Protein AF-A0AAD4WJU4-F1 (afdb_monomer_lite)

InterPro domains:
  IPR001128 Cytochrome P450 [PF00067] (102-165)
  IPR036396 Cytochrome P450 superfamily [G3DSA:1.10.630.10] (104-167)
  IPR036396 Cytochrome P450 superfamily [SSF48264] (1-166)
  IPR050665 Plant Cytochrome P450 Monooxygenases [PTHR24282] (1-167)

Structure (mmCIF, N/CA/C/O backbone):
data_AF-A0AAD4WJU4-F1
#
_entry.id   AF-A0AAD4WJU4-F1
#
loop_
_atom_site.group_PDB
_atom_site.id
_atom_site.type_symbol
_atom_site.label_atom_id
_atom_site.label_alt_id
_atom_site.label_comp_id
_atom_site.label_asym_id
_atom_site.label_entity_id
_atom_site.label_seq_id
_atom_site.pdbx_PDB_ins_code
_atom_site.Cartn_x
_atom_site.Cartn_y
_atom_site.Cartn_z
_atom_site.occupancy
_atom_site.B_iso_or_equiv
_atom_site.auth_seq_id
_atom_site.auth_comp_id
_atom_site.auth_asym_id
_atom_site.auth_atom_id
_atom_site.pdbx_PDB_model_num
ATOM 1 N N . MET A 1 1 ? 16.488 1.858 8.655 1.00 76.38 1 MET A N 1
ATOM 2 C CA . MET A 1 1 ? 15.374 1.485 7.750 1.00 76.38 1 MET A CA 1
ATOM 3 C C . MET A 1 1 ? 14.034 1.518 8.467 1.00 76.38 1 MET A C 1
ATOM 5 O O . MET A 1 1 ? 13.118 2.107 7.918 1.00 76.38 1 MET A O 1
ATOM 9 N N . MET A 1 2 ? 13.912 0.959 9.676 1.00 81.44 2 MET A N 1
ATOM 10 C CA . MET A 1 2 ? 12.638 0.993 10.408 1.00 81.44 2 MET A CA 1
ATOM 11 C C . MET A 1 2 ? 12.166 2.413 10.739 1.00 81.44 2 MET A C 1
ATOM 13 O O . MET A 1 2 ? 11.025 2.727 10.429 1.00 81.44 2 MET A O 1
ATOM 17 N N . ASP A 1 3 ? 13.045 3.293 11.229 1.00 84.00 3 ASP A N 1
ATOM 18 C CA . ASP A 1 3 ? 12.685 4.695 11.520 1.00 84.00 3 ASP A CA 1
ATOM 19 C C . ASP A 1 3 ? 12.131 5.415 10.284 1.00 84.00 3 ASP A C 1
ATOM 21 O O . ASP A 1 3 ? 11.092 6.057 10.337 1.00 84.00 3 ASP A O 1
ATOM 25 N N . LEU A 1 4 ? 12.753 5.194 9.123 1.00 87.56 4 LEU A N 1
ATOM 26 C CA . LEU A 1 4 ? 12.281 5.719 7.841 1.00 87.56 4 LEU A CA 1
ATOM 27 C C . LEU A 1 4 ? 10.880 5.204 7.489 1.00 87.56 4 LEU A C 1
ATOM 29 O O . LEU A 1 4 ? 10.042 5.980 7.039 1.00 87.56 4 LEU A O 1
ATOM 33 N N . MET A 1 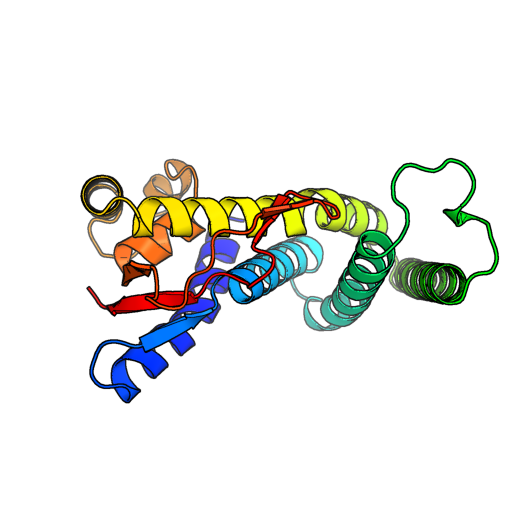5 ? 10.604 3.913 7.700 1.00 88.94 5 MET A N 1
ATOM 34 C CA . MET A 1 5 ? 9.268 3.353 7.471 1.00 88.94 5 MET A CA 1
ATOM 35 C C . MET A 1 5 ? 8.237 3.955 8.427 1.00 88.94 5 MET A C 1
ATOM 37 O O . MET A 1 5 ? 7.123 4.257 7.998 1.00 88.94 5 MET A O 1
ATOM 41 N N . VAL A 1 6 ? 8.604 4.150 9.697 1.00 88.69 6 VAL A N 1
ATOM 42 C CA . VAL A 1 6 ? 7.751 4.801 10.699 1.00 88.69 6 VAL A CA 1
ATOM 43 C C . VAL A 1 6 ? 7.450 6.238 10.282 1.00 88.69 6 VAL A C 1
ATOM 45 O O . VAL A 1 6 ? 6.282 6.612 10.229 1.00 88.69 6 VAL A O 1
ATOM 48 N N . ASP A 1 7 ? 8.462 7.010 9.891 1.00 89.81 7 ASP A N 1
ATOM 49 C CA . ASP A 1 7 ? 8.320 8.408 9.477 1.00 89.81 7 ASP A CA 1
ATOM 50 C C . ASP A 1 7 ? 7.477 8.565 8.204 1.00 89.81 7 ASP A C 1
ATOM 52 O O . ASP A 1 7 ? 6.578 9.415 8.138 1.00 89.81 7 ASP A O 1
ATOM 56 N N . SER A 1 8 ? 7.732 7.737 7.185 1.00 91.56 8 SER A N 1
ATOM 57 C CA . SER A 1 8 ? 6.942 7.719 5.948 1.00 91.56 8 SER A CA 1
ATOM 58 C C . SER A 1 8 ? 5.489 7.334 6.227 1.00 91.56 8 SER A C 1
ATOM 60 O O . SER A 1 8 ? 4.572 7.998 5.740 1.00 91.56 8 SER A O 1
ATOM 62 N N . THR A 1 9 ? 5.260 6.326 7.074 1.00 92.19 9 THR A N 1
ATOM 63 C CA . THR A 1 9 ? 3.902 5.901 7.444 1.00 92.19 9 THR A CA 1
ATOM 64 C C . THR A 1 9 ? 3.199 6.980 8.263 1.00 92.19 9 THR A C 1
ATOM 66 O O . THR A 1 9 ? 2.067 7.336 7.961 1.00 92.19 9 THR A O 1
ATOM 69 N N . ALA A 1 10 ? 3.865 7.588 9.245 1.00 91.50 10 ALA A N 1
ATOM 70 C CA . ALA A 1 10 ? 3.300 8.684 10.027 1.00 91.50 10 ALA A CA 1
ATOM 71 C C . ALA A 1 10 ? 2.909 9.878 9.141 1.00 91.50 10 ALA A C 1
ATOM 73 O O . ALA A 1 10 ? 1.873 10.500 9.366 1.00 91.50 10 ALA A O 1
ATOM 74 N N . THR A 1 11 ? 3.703 10.173 8.107 1.00 92.50 11 THR A N 1
ATOM 75 C CA . THR A 1 11 ? 3.384 11.219 7.124 1.00 92.50 11 THR A CA 1
ATOM 76 C C . THR A 1 11 ? 2.113 10.889 6.333 1.00 92.50 11 THR A C 1
ATOM 78 O O . THR A 1 11 ? 1.307 11.789 6.107 1.00 92.50 11 THR A O 1
ATOM 81 N N . LEU A 1 12 ? 1.905 9.618 5.966 1.00 93.88 12 LEU A N 1
ATOM 82 C CA . LEU A 1 12 ? 0.696 9.141 5.280 1.00 93.88 12 LEU A CA 1
ATOM 83 C C . LEU A 1 12 ? -0.552 9.185 6.178 1.00 93.88 12 LEU A C 1
ATOM 85 O O . LEU A 1 12 ? -1.628 9.570 5.731 1.00 93.88 12 LEU A O 1
ATOM 89 N N . LEU A 1 13 ? -0.417 8.801 7.451 1.00 94.31 13 LEU A N 1
ATOM 90 C CA . LEU A 1 13 ? -1.562 8.656 8.357 1.00 94.31 13 LEU A CA 1
ATOM 91 C C . LEU A 1 13 ? -2.087 9.997 8.894 1.00 94.31 13 LEU A C 1
ATOM 93 O O . LEU A 1 13 ? -3.271 10.097 9.202 1.00 94.31 13 LEU A O 1
ATOM 97 N N . ARG A 1 14 ? -1.260 11.051 8.964 1.00 93.94 14 ARG A N 1
ATOM 98 C CA . ARG A 1 14 ? -1.691 12.391 9.421 1.00 93.94 14 ARG A CA 1
ATOM 99 C C . ARG A 1 14 ? -2.873 12.961 8.609 1.00 93.94 14 ARG A C 1
ATOM 101 O O . ARG A 1 14 ? -3.853 13.384 9.222 1.00 93.94 14 ARG A O 1
ATOM 108 N N . PRO A 1 15 ? -2.846 12.965 7.258 1.00 94.94 15 PRO A N 1
ATOM 109 C CA . PRO A 1 15 ? -4.013 13.332 6.454 1.00 94.94 15 PRO A CA 1
ATOM 110 C C . PRO A 1 15 ? -5.261 12.493 6.742 1.00 94.94 15 PRO A C 1
ATOM 112 O O . PRO A 1 15 ? -6.369 13.024 6.709 1.00 94.94 15 PRO A O 1
ATOM 115 N N . TRP A 1 16 ? -5.103 11.198 7.036 1.00 95.38 16 TRP A N 1
ATOM 116 C CA . TRP A 1 16 ? -6.231 10.321 7.349 1.00 95.38 16 TRP A CA 1
ATOM 117 C C . TRP A 1 16 ? -6.878 10.706 8.683 1.00 95.38 16 TRP A C 1
ATOM 119 O O . TRP A 1 16 ? -8.100 10.813 8.748 1.00 95.38 16 TRP A O 1
ATOM 129 N N . GLU A 1 17 ? -6.070 10.977 9.716 1.00 94.81 17 GLU A N 1
ATOM 130 C CA . GLU A 1 17 ? -6.541 11.477 11.018 1.00 94.81 17 GLU A CA 1
ATOM 131 C C . GLU A 1 17 ? -7.335 12.778 10.843 1.00 94.81 17 GLU A C 1
ATOM 133 O O . GLU A 1 17 ? -8.486 12.863 11.269 1.00 94.81 17 GLU A O 1
ATOM 138 N N . SER A 1 18 ? -6.762 13.749 10.124 1.00 95.06 18 SER A N 1
ATOM 139 C CA . SER A 1 18 ? -7.416 15.034 9.861 1.00 95.06 18 SER A CA 1
ATOM 140 C C . SER A 1 18 ? -8.728 14.879 9.085 1.00 95.06 18 SER A C 1
ATOM 142 O O . SER A 1 18 ? -9.714 15.542 9.411 1.00 95.06 18 SER A O 1
ATOM 144 N N . LYS A 1 19 ? -8.774 13.984 8.090 1.00 94.88 19 LYS A N 1
ATOM 145 C CA . LYS A 1 19 ? -9.990 13.723 7.312 1.00 94.88 19 LYS A CA 1
ATOM 146 C C . LYS A 1 19 ? -11.089 13.098 8.175 1.00 94.88 19 LYS A C 1
ATOM 148 O O . LYS A 1 19 ? -12.222 13.570 8.137 1.00 94.88 19 LYS A O 1
ATOM 153 N N . ILE A 1 20 ? -10.749 12.104 8.995 1.00 95.50 20 ILE A N 1
ATOM 154 C CA . ILE A 1 20 ? -11.684 11.459 9.932 1.00 95.50 20 ILE A CA 1
ATOM 155 C C . ILE A 1 20 ? -12.264 12.479 10.917 1.00 95.50 20 ILE A C 1
ATOM 157 O O . ILE A 1 20 ? -13.469 12.478 11.161 1.00 95.50 20 ILE A O 1
ATOM 161 N N . GLU A 1 21 ? -11.431 13.369 11.457 1.00 93.94 21 GLU A N 1
ATOM 162 C CA . GLU A 1 21 ? -11.877 14.428 12.369 1.00 93.94 21 GLU A CA 1
ATOM 163 C C . GLU A 1 21 ? -12.822 15.415 11.670 1.00 93.94 21 GLU A C 1
ATOM 165 O O . GLU A 1 21 ? -13.856 15.782 12.230 1.00 93.94 21 GLU A O 1
ATOM 170 N N . SER A 1 22 ? -12.525 15.785 10.421 1.00 94.12 22 SER A N 1
ATOM 171 C CA . SER A 1 22 ? -13.365 16.700 9.638 1.00 94.12 22 SER A CA 1
ATOM 172 C C . SER A 1 22 ? -14.723 16.110 9.226 1.00 94.12 22 SER A C 1
ATOM 174 O O . SER A 1 22 ? -15.688 16.856 9.080 1.00 94.12 22 SER A O 1
ATOM 176 N N . GLU A 1 23 ? -14.819 14.783 9.081 1.00 93.00 23 GLU A N 1
ATOM 177 C CA . GLU A 1 23 ? -16.043 14.063 8.684 1.00 93.00 23 GLU A CA 1
ATOM 178 C C . GLU A 1 23 ? -16.873 13.568 9.889 1.00 93.00 23 GLU A C 1
ATOM 180 O O . GLU A 1 23 ? -17.822 12.803 9.731 1.00 93.00 23 GLU A O 1
ATOM 185 N N . GLY A 1 24 ? -16.559 14.020 11.109 1.00 89.69 24 GLY A N 1
ATOM 186 C CA . GLY A 1 24 ? -17.347 13.691 12.303 1.00 89.69 24 GLY A CA 1
ATOM 187 C C . GLY A 1 24 ? -17.017 12.332 12.930 1.00 89.69 24 GLY A C 1
ATOM 188 O O . GLY A 1 24 ? -17.849 11.758 13.630 1.00 89.69 24 GLY A O 1
ATOM 189 N N . GLY A 1 25 ? -15.803 11.820 12.704 1.00 90.25 25 GLY A N 1
ATOM 190 C CA . GLY A 1 25 ? -15.248 10.651 13.395 1.00 90.25 25 GLY A CA 1
ATOM 191 C C . GLY A 1 25 ? -15.225 9.355 12.581 1.00 90.25 25 GLY A C 1
ATOM 192 O O . GLY A 1 25 ? -14.600 8.385 13.018 1.00 90.25 25 GLY A O 1
ATOM 193 N N . ILE A 1 26 ? -15.845 9.328 11.398 1.00 93.25 26 ILE A N 1
ATOM 194 C CA . ILE A 1 26 ? -15.764 8.213 10.446 1.00 93.25 26 ILE A CA 1
ATOM 195 C C . ILE A 1 26 ? -15.562 8.788 9.046 1.00 93.25 26 ILE A C 1
ATOM 197 O O . ILE A 1 26 ? -16.332 9.647 8.634 1.00 93.25 26 ILE A O 1
ATOM 201 N N . ALA A 1 27 ? -14.572 8.279 8.310 1.00 95.00 27 ALA A N 1
ATOM 202 C CA . ALA A 1 27 ? -14.339 8.658 6.918 1.00 95.00 27 ALA A CA 1
ATOM 203 C C . ALA A 1 27 ? -14.155 7.437 6.012 1.00 95.00 27 ALA A C 1
ATOM 205 O O . ALA A 1 27 ? -13.671 6.387 6.444 1.00 95.00 27 ALA A O 1
ATOM 206 N N . VAL A 1 28 ? -14.504 7.591 4.732 1.00 94.25 28 VAL A N 1
ATOM 207 C CA . VAL A 1 28 ? -14.213 6.588 3.696 1.00 94.25 28 VAL A CA 1
ATOM 208 C C . VAL A 1 28 ? -12.862 6.896 3.053 1.00 94.25 28 VAL A C 1
ATOM 210 O O . VAL A 1 28 ? -12.650 7.980 2.495 1.00 94.25 28 VAL A O 1
ATOM 213 N N . LEU A 1 29 ? -11.938 5.937 3.131 1.00 93.19 29 LEU A N 1
ATOM 214 C CA . LEU A 1 29 ? -10.569 6.067 2.633 1.00 93.19 29 LEU A CA 1
ATOM 215 C C . LEU A 1 29 ? -10.246 4.955 1.633 1.00 93.19 29 LEU A C 1
ATOM 217 O O . LEU A 1 29 ? -10.413 3.775 1.942 1.00 93.19 29 LEU A O 1
ATOM 221 N N . GLY A 1 30 ? -9.769 5.343 0.448 1.00 93.12 30 GLY A N 1
ATOM 222 C CA . GLY A 1 30 ? -9.198 4.426 -0.536 1.00 93.12 30 GLY A CA 1
ATOM 223 C C . GLY A 1 30 ? -7.760 4.105 -0.152 1.00 93.12 30 GLY A C 1
ATOM 224 O O . GLY A 1 30 ? -6.911 4.991 -0.181 1.00 93.12 30 GLY A O 1
ATOM 225 N N . VAL A 1 31 ? -7.485 2.869 0.258 1.00 93.75 31 VAL A N 1
ATOM 226 C CA . VAL A 1 31 ? -6.192 2.523 0.870 1.00 93.75 31 VAL A CA 1
ATOM 227 C C . VAL A 1 31 ? -5.186 1.927 -0.103 1.00 93.75 31 VAL A C 1
ATOM 229 O O . VAL A 1 31 ? -3.996 1.938 0.187 1.00 93.75 31 VAL A O 1
ATOM 232 N N . ASP A 1 32 ? -5.611 1.379 -1.238 1.00 91.94 32 ASP A N 1
ATOM 233 C CA . ASP A 1 32 ? -4.705 0.667 -2.140 1.00 91.94 32 ASP A CA 1
ATOM 234 C C . ASP A 1 32 ? -3.736 1.607 -2.872 1.00 91.94 32 ASP A C 1
ATOM 236 O O . ASP A 1 32 ? -2.534 1.341 -2.901 1.00 91.94 32 ASP A O 1
ATOM 240 N N . GLU A 1 33 ? -4.209 2.751 -3.375 1.00 90.25 33 GLU A N 1
ATOM 241 C CA . GLU A 1 33 ? -3.324 3.773 -3.955 1.00 90.25 33 GLU A CA 1
ATOM 242 C C . GLU A 1 33 ? -2.401 4.389 -2.894 1.00 90.25 33 GLU A C 1
ATOM 244 O O . GLU A 1 33 ? -1.219 4.620 -3.148 1.00 90.25 33 GLU A O 1
ATOM 249 N N . GLU A 1 34 ? -2.897 4.577 -1.672 1.00 93.25 34 GLU A N 1
ATOM 250 C CA . GLU A 1 34 ? -2.104 5.093 -0.556 1.00 93.25 34 GLU A CA 1
ATOM 251 C C . GLU A 1 34 ? -0.981 4.119 -0.163 1.00 93.25 34 GLU A C 1
ATOM 253 O O . GLU A 1 34 ? 0.154 4.546 0.046 1.00 93.25 34 GLU A O 1
ATOM 258 N N . MET A 1 35 ? -1.244 2.803 -0.140 1.00 94.56 35 MET A N 1
ATOM 259 C CA . MET A 1 35 ? -0.205 1.792 0.102 1.00 94.56 35 MET A CA 1
ATOM 260 C C . MET A 1 35 ? 0.842 1.772 -1.020 1.00 94.56 35 MET A C 1
ATOM 262 O O . MET A 1 35 ? 2.037 1.641 -0.741 1.00 94.56 35 MET A O 1
ATOM 266 N N . ARG A 1 36 ? 0.430 1.949 -2.286 1.00 91.44 36 ARG A N 1
ATOM 267 C CA . ARG A 1 36 ? 1.369 2.094 -3.414 1.00 91.44 36 ARG A CA 1
ATOM 268 C C . ARG A 1 36 ? 2.195 3.367 -3.279 1.00 91.44 36 ARG A C 1
ATOM 270 O O . ARG A 1 36 ? 3.407 3.334 -3.497 1.00 91.44 36 ARG A O 1
ATOM 277 N N . SER A 1 37 ? 1.579 4.479 -2.896 1.00 90.31 37 SER A N 1
ATOM 278 C CA . SER A 1 37 ? 2.278 5.741 -2.657 1.00 90.31 37 SER A CA 1
ATOM 279 C C . SER A 1 37 ? 3.301 5.609 -1.524 1.00 90.31 37 SER A C 1
ATOM 281 O O . SER A 1 37 ? 4.461 5.978 -1.707 1.00 90.31 37 SER A O 1
ATOM 283 N N . LEU A 1 38 ? 2.915 4.983 -0.407 1.00 92.25 38 LEU A N 1
ATOM 284 C CA . LEU A 1 38 ? 3.784 4.735 0.743 1.00 92.25 38 LEU A CA 1
ATOM 285 C C . LEU A 1 38 ? 4.965 3.822 0.397 1.00 92.25 38 LEU A C 1
ATOM 287 O O . LEU A 1 38 ? 6.101 4.142 0.733 1.00 92.25 38 LEU A O 1
ATOM 291 N N . SER A 1 39 ? 4.718 2.711 -0.299 1.00 91.69 39 SER A N 1
ATOM 292 C CA . SER A 1 39 ? 5.779 1.797 -0.736 1.00 91.69 39 SER A CA 1
ATOM 293 C C . SER A 1 39 ? 6.772 2.509 -1.662 1.00 91.69 39 SER A C 1
ATOM 295 O O . SER A 1 39 ? 7.985 2.389 -1.491 1.00 91.69 39 SER A O 1
ATOM 297 N N . ALA A 1 40 ? 6.270 3.335 -2.590 1.00 87.75 40 ALA A N 1
ATOM 298 C CA . ALA A 1 40 ? 7.126 4.141 -3.454 1.00 87.75 40 ALA A CA 1
ATOM 299 C C . ALA A 1 40 ? 7.948 5.150 -2.643 1.00 87.75 40 ALA A C 1
ATOM 301 O O . ALA A 1 40 ? 9.144 5.269 -2.887 1.00 87.75 40 ALA A O 1
ATOM 302 N N . ASP A 1 41 ? 7.346 5.847 -1.675 1.00 88.12 41 ASP A N 1
ATOM 303 C CA . ASP A 1 41 ? 8.048 6.809 -0.818 1.00 88.12 41 ASP A CA 1
ATOM 304 C C . ASP A 1 41 ? 9.137 6.137 0.033 1.00 88.12 41 ASP A C 1
ATOM 306 O O . ASP A 1 41 ? 10.267 6.623 0.059 1.00 88.12 41 ASP A O 1
ATOM 310 N N . ILE A 1 42 ? 8.845 4.984 0.646 1.00 89.50 42 ILE A N 1
ATOM 311 C CA . ILE A 1 42 ? 9.809 4.216 1.449 1.00 89.50 42 ILE A CA 1
ATOM 312 C C . ILE A 1 42 ? 10.996 3.774 0.592 1.00 89.50 42 ILE A C 1
ATOM 314 O O . ILE A 1 42 ? 12.141 4.029 0.966 1.00 89.50 42 ILE A O 1
ATOM 318 N N . ILE A 1 43 ? 10.738 3.149 -0.564 1.00 87.06 43 ILE A N 1
ATOM 319 C CA . ILE A 1 43 ? 11.804 2.721 -1.480 1.00 87.06 43 ILE A CA 1
ATOM 320 C C . ILE A 1 43 ? 12.590 3.945 -1.954 1.00 87.06 43 ILE A C 1
ATOM 322 O O . ILE A 1 43 ? 13.816 3.917 -1.962 1.00 87.06 43 ILE A O 1
ATOM 326 N N . SER A 1 44 ? 11.913 5.056 -2.253 1.00 84.81 44 SER A N 1
ATOM 327 C CA . SER A 1 44 ? 12.579 6.284 -2.688 1.00 84.81 44 SER A CA 1
ATOM 328 C C . SER A 1 44 ? 13.525 6.843 -1.642 1.00 84.81 44 SER A C 1
ATOM 330 O O . SER A 1 44 ? 14.684 7.117 -1.943 1.00 84.81 44 SER A O 1
ATOM 332 N N . ARG A 1 45 ? 13.069 6.990 -0.400 1.00 86.19 45 ARG A N 1
ATOM 333 C CA . ARG A 1 45 ? 13.912 7.501 0.683 1.00 86.19 45 ARG A CA 1
ATOM 334 C C . ARG A 1 45 ? 15.033 6.526 1.031 1.00 86.19 45 ARG A C 1
ATOM 336 O O . ARG A 1 45 ? 16.134 6.970 1.335 1.00 86.19 45 ARG A O 1
ATOM 343 N N . ALA A 1 46 ? 14.778 5.220 0.959 1.00 86.19 46 ALA A N 1
ATOM 344 C CA . ALA A 1 46 ? 15.786 4.197 1.222 1.00 86.19 46 ALA A CA 1
ATOM 345 C C . ALA A 1 46 ? 16.902 4.201 0.168 1.00 86.19 46 ALA A C 1
ATOM 347 O O . ALA A 1 46 ? 18.073 4.077 0.512 1.00 86.19 46 ALA A O 1
ATOM 348 N N . CYS A 1 47 ? 16.529 4.363 -1.100 1.00 80.00 47 CYS A N 1
ATOM 349 C CA . CYS A 1 47 ? 17.447 4.376 -2.228 1.00 80.00 47 CYS A CA 1
ATOM 350 C C . CYS A 1 47 ? 18.197 5.709 -2.372 1.00 80.00 47 CYS A C 1
ATOM 352 O O . CYS A 1 47 ? 19.373 5.699 -2.717 1.00 80.00 47 CYS A O 1
ATOM 354 N N . PHE A 1 48 ? 17.536 6.843 -2.109 1.00 78.06 48 PHE A N 1
ATOM 355 C CA . PHE A 1 48 ? 18.053 8.179 -2.439 1.00 78.06 48 PHE A CA 1
ATOM 356 C C . PHE A 1 48 ? 18.428 9.048 -1.245 1.00 78.06 48 PHE A C 1
ATOM 358 O O . PHE A 1 48 ? 19.136 10.032 -1.439 1.00 78.06 48 PHE A O 1
ATOM 365 N N . GLY A 1 49 ? 18.025 8.699 -0.020 1.00 80.50 49 GLY A N 1
ATOM 366 C CA . GLY A 1 49 ? 18.416 9.428 1.188 1.00 80.50 49 GLY A CA 1
ATOM 367 C C . GLY A 1 49 ? 18.234 10.944 1.046 1.00 80.50 49 GLY A C 1
ATOM 368 O O . GLY A 1 49 ? 17.129 11.428 0.799 1.00 80.50 49 GLY A O 1
ATOM 369 N N . SER A 1 50 ? 19.334 11.694 1.161 1.00 71.69 50 SER A N 1
ATOM 370 C CA . SER A 1 50 ? 19.367 13.158 1.024 1.00 71.69 50 SER A CA 1
ATOM 371 C C . SER A 1 50 ? 18.999 13.682 -0.371 1.00 71.69 50 SER A C 1
ATOM 373 O O . SER A 1 50 ? 18.541 14.813 -0.479 1.00 71.69 50 SER A O 1
ATOM 375 N N . SER A 1 51 ? 19.143 12.865 -1.416 1.00 71.69 51 SER A N 1
ATOM 376 C CA . SER A 1 51 ? 18.779 13.176 -2.809 1.00 71.69 51 SER A CA 1
ATOM 377 C C . SER A 1 51 ? 17.350 12.740 -3.165 1.00 71.69 51 SER A C 1
ATOM 379 O O . SER A 1 51 ? 17.003 12.585 -4.335 1.00 71.69 51 SER A O 1
ATOM 381 N N . TYR A 1 52 ? 16.480 12.529 -2.170 1.00 73.00 52 TYR A N 1
ATOM 382 C CA . TYR A 1 52 ? 15.089 12.099 -2.372 1.00 73.00 52 TYR A CA 1
ATOM 383 C C . TYR A 1 52 ? 14.326 12.934 -3.415 1.00 73.00 52 TYR A C 1
ATOM 385 O O . TYR A 1 52 ? 13.589 12.378 -4.231 1.00 73.00 52 TYR A O 1
ATOM 393 N N . SER A 1 53 ? 14.505 14.260 -3.413 1.00 71.75 53 SER A N 1
ATOM 394 C CA . SER A 1 53 ? 13.837 15.159 -4.363 1.00 71.75 53 SER A CA 1
ATOM 395 C C . SER A 1 53 ? 14.208 14.869 -5.817 1.00 71.75 53 SER A C 1
ATOM 397 O O . SER A 1 53 ? 13.348 14.970 -6.688 1.00 71.75 53 SER A O 1
ATOM 399 N N . GLU 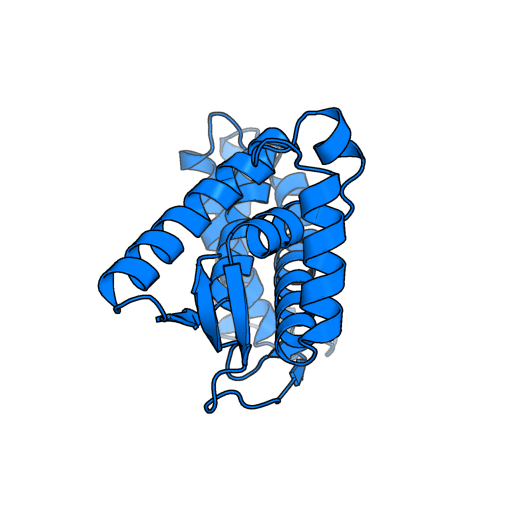A 1 54 ? 15.455 14.469 -6.064 1.00 69.44 54 GLU A N 1
ATOM 400 C CA . GLU A 1 54 ? 15.986 14.118 -7.387 1.00 69.44 54 GLU A CA 1
ATOM 401 C C . GLU A 1 54 ? 15.515 12.709 -7.792 1.00 69.44 54 GLU A C 1
ATOM 403 O O . GLU A 1 54 ? 15.026 12.496 -8.902 1.00 69.44 54 GLU A O 1
ATOM 408 N N . GLY A 1 55 ? 15.525 11.761 -6.846 1.00 73.44 55 GLY A N 1
ATOM 409 C CA . GLY A 1 55 ? 15.018 10.400 -7.056 1.00 73.44 55 GLY A CA 1
ATOM 410 C C . GLY A 1 55 ? 13.524 10.326 -7.372 1.00 73.44 55 GLY A C 1
ATOM 411 O O . GLY A 1 55 ? 13.085 9.435 -8.103 1.00 73.44 55 GLY A O 1
ATOM 412 N N . LYS A 1 56 ? 12.725 11.282 -6.882 1.00 77.69 56 LYS A N 1
ATOM 413 C CA . LYS A 1 56 ? 11.268 11.312 -7.080 1.00 77.69 56 LYS A CA 1
ATOM 414 C C . LYS A 1 56 ? 10.867 11.332 -8.558 1.00 77.69 56 LYS A C 1
ATOM 416 O O . LYS A 1 56 ? 9.872 10.703 -8.923 1.00 77.69 56 LYS A O 1
ATOM 421 N N . GLU A 1 57 ? 11.636 12.009 -9.413 1.00 83.44 57 GLU A N 1
ATOM 422 C CA . GLU A 1 57 ? 11.374 12.019 -10.856 1.00 83.44 57 GLU A CA 1
ATOM 423 C C . GLU A 1 57 ? 11.613 10.633 -11.479 1.00 83.44 57 GLU A C 1
ATOM 425 O O . GLU A 1 57 ? 10.781 10.148 -12.253 1.00 83.44 57 GLU A O 1
ATOM 430 N N . ILE A 1 58 ? 12.695 9.954 -11.085 1.00 83.50 58 ILE A N 1
ATOM 431 C CA . ILE A 1 58 ? 13.006 8.590 -11.535 1.00 83.50 58 ILE A CA 1
ATOM 432 C C . ILE A 1 58 ? 11.876 7.634 -11.138 1.00 83.50 58 ILE A C 1
ATOM 434 O O . ILE A 1 58 ? 11.398 6.870 -11.978 1.00 83.50 58 ILE A O 1
ATOM 438 N N . PHE A 1 59 ? 11.375 7.710 -9.902 1.00 82.25 59 PHE A N 1
ATOM 439 C CA . PHE A 1 59 ? 10.259 6.865 -9.464 1.00 82.25 59 PHE A CA 1
ATOM 440 C C . PHE A 1 59 ? 8.950 7.154 -10.184 1.00 82.25 59 PHE A C 1
ATOM 442 O O . PHE A 1 59 ? 8.205 6.219 -10.479 1.00 82.25 59 PHE A O 1
ATOM 449 N N . LEU A 1 60 ? 8.667 8.415 -10.519 1.00 85.62 60 LEU A N 1
ATOM 450 C CA . LEU A 1 60 ? 7.495 8.753 -11.324 1.00 85.62 60 LEU A CA 1
ATOM 451 C C . LEU A 1 60 ? 7.563 8.071 -12.703 1.00 85.62 60 LEU A C 1
ATOM 453 O O . LEU A 1 60 ? 6.572 7.501 -13.178 1.00 85.62 60 LEU A O 1
ATOM 457 N N . LYS A 1 61 ? 8.748 8.073 -13.326 1.00 89.00 61 LYS A N 1
ATOM 458 C CA . LYS A 1 61 ? 8.991 7.383 -14.601 1.00 89.00 61 LYS A CA 1
ATOM 459 C C . LYS A 1 61 ? 8.921 5.860 -14.446 1.00 89.00 61 LYS A C 1
ATOM 461 O O . LYS A 1 61 ? 8.276 5.218 -15.273 1.00 89.00 61 LYS A O 1
ATOM 466 N N . LEU A 1 62 ? 9.493 5.286 -13.382 1.00 88.19 62 LEU A N 1
ATOM 467 C CA . LEU A 1 62 ? 9.411 3.849 -13.077 1.00 88.19 62 LEU A CA 1
ATOM 468 C C . LEU A 1 62 ? 7.963 3.386 -12.864 1.00 88.19 62 LEU A C 1
ATOM 470 O O . LEU A 1 62 ? 7.556 2.384 -13.447 1.00 88.19 62 LEU A O 1
ATOM 474 N N . ARG A 1 63 ? 7.155 4.148 -12.115 1.00 86.56 63 ARG A N 1
ATOM 475 C CA . ARG A 1 63 ? 5.719 3.886 -11.925 1.00 86.56 63 ARG A CA 1
ATOM 476 C C . ARG A 1 63 ? 4.969 3.902 -13.253 1.00 86.56 63 ARG A C 1
ATOM 478 O O . ARG A 1 63 ? 4.152 3.025 -13.527 1.00 86.56 63 ARG A O 1
ATOM 485 N N . THR A 1 64 ? 5.259 4.893 -14.094 1.00 89.56 64 THR A N 1
ATOM 486 C CA . THR A 1 64 ? 4.635 5.008 -15.418 1.00 89.56 64 THR A CA 1
ATOM 487 C C . THR A 1 64 ? 5.009 3.820 -16.303 1.00 89.56 64 THR A C 1
ATOM 489 O O . THR A 1 64 ? 4.130 3.217 -16.916 1.00 89.56 64 THR A O 1
ATOM 492 N N . LEU A 1 65 ? 6.287 3.432 -16.309 1.00 89.06 65 LEU A N 1
ATOM 493 C CA . LEU A 1 65 ? 6.778 2.266 -17.038 1.00 89.06 65 LEU A CA 1
ATOM 494 C C . LEU A 1 65 ? 6.086 0.980 -16.563 1.00 89.06 65 LEU A C 1
ATOM 496 O O . LEU A 1 65 ? 5.573 0.223 -17.383 1.00 89.06 65 LEU A O 1
ATOM 500 N N . GLN A 1 66 ? 5.991 0.769 -15.250 1.00 86.12 66 GLN A N 1
ATOM 501 C CA . GLN A 1 66 ? 5.323 -0.392 -14.664 1.00 86.12 66 GLN A CA 1
ATOM 502 C C . GLN A 1 66 ? 3.833 -0.462 -15.025 1.00 86.12 66 GLN A C 1
ATOM 504 O O . GLN A 1 66 ? 3.337 -1.539 -15.352 1.00 86.12 66 GLN A O 1
ATOM 509 N N . ARG A 1 67 ? 3.132 0.679 -15.052 1.00 85.56 67 ARG A N 1
ATOM 510 C CA . ARG A 1 67 ? 1.725 0.757 -15.480 1.00 85.56 67 ARG A CA 1
ATOM 511 C C . ARG A 1 67 ? 1.544 0.435 -16.963 1.00 85.56 67 ARG A C 1
ATOM 513 O O . ARG A 1 67 ? 0.593 -0.242 -17.334 1.00 85.56 67 ARG A O 1
ATOM 520 N N . ILE A 1 68 ? 2.455 0.888 -17.822 1.00 86.25 68 ILE A N 1
ATOM 521 C CA . ILE A 1 68 ? 2.427 0.533 -19.248 1.00 86.25 68 ILE A CA 1
ATOM 522 C C . ILE A 1 68 ? 2.660 -0.971 -19.421 1.00 86.25 68 ILE A C 1
ATOM 524 O O . ILE A 1 68 ? 1.963 -1.623 -20.200 1.00 86.25 68 ILE A O 1
ATOM 528 N N . MET A 1 69 ? 3.606 -1.532 -18.665 1.00 80.38 69 MET A N 1
ATOM 529 C CA . MET A 1 69 ? 3.891 -2.965 -18.676 1.00 80.38 69 MET A CA 1
ATOM 530 C C . MET A 1 69 ? 2.705 -3.793 -18.164 1.00 80.38 69 MET A C 1
ATOM 532 O O . MET A 1 69 ? 2.430 -4.847 -18.731 1.00 80.38 69 MET A O 1
ATOM 536 N N . SER A 1 70 ? 1.974 -3.307 -17.155 1.00 78.56 70 SER A N 1
ATOM 537 C CA . SER A 1 70 ? 0.814 -3.996 -16.573 1.00 78.56 70 SER A CA 1
ATOM 538 C C . SER A 1 70 ? -0.428 -4.002 -17.473 1.00 78.56 70 SER A C 1
ATOM 540 O O . SER A 1 70 ? -1.314 -4.833 -17.291 1.00 78.56 70 SER A O 1
ATOM 542 N N . GLN A 1 71 ? -0.489 -3.103 -18.459 1.00 76.94 71 GLN A N 1
ATOM 543 C CA . GLN A 1 71 ? -1.564 -3.015 -19.455 1.00 76.94 71 GLN A CA 1
ATOM 544 C C . GLN A 1 71 ? -1.263 -3.787 -20.753 1.00 76.94 71 GLN A C 1
ATOM 546 O O . GLN A 1 71 ? -2.103 -3.838 -21.651 1.00 76.94 71 GLN A O 1
ATOM 551 N N . GLY A 1 72 ? -0.056 -4.340 -20.896 1.00 69.25 72 GLY A N 1
ATOM 552 C CA . GLY A 1 72 ? 0.338 -5.121 -22.065 1.00 69.25 72 GLY A CA 1
ATOM 553 C C . GLY A 1 72 ? -0.119 -6.580 -21.994 1.00 69.25 72 GLY A C 1
ATOM 554 O O . GLY A 1 72 ? -0.467 -7.092 -20.935 1.00 69.25 72 GLY A O 1
ATOM 555 N N . ASN A 1 73 ? -0.040 -7.288 -23.124 1.00 66.00 73 ASN A N 1
ATOM 556 C CA . ASN A 1 73 ? -0.174 -8.748 -23.164 1.00 66.00 73 ASN A CA 1
ATOM 557 C C . ASN A 1 73 ? 1.062 -9.403 -22.517 1.00 66.00 73 ASN A C 1
ATOM 559 O O . ASN A 1 73 ? 1.978 -9.862 -23.207 1.00 66.00 73 ASN A O 1
ATOM 563 N N . ILE A 1 74 ? 1.110 -9.397 -21.184 1.00 61.22 74 ILE A N 1
ATOM 564 C CA . ILE A 1 74 ? 2.131 -10.080 -20.388 1.00 61.22 74 ILE A CA 1
ATOM 565 C C . ILE A 1 74 ? 2.072 -11.577 -20.725 1.00 61.22 74 ILE A C 1
ATOM 567 O O . ILE A 1 74 ? 1.009 -12.189 -20.698 1.00 61.22 74 ILE A O 1
ATOM 571 N N . GLY A 1 75 ? 3.219 -12.168 -21.068 1.00 63.22 75 GLY A N 1
ATOM 572 C CA . GLY A 1 75 ? 3.339 -13.612 -21.300 1.00 63.22 75 GLY A CA 1
ATOM 573 C C . GLY A 1 75 ? 3.341 -14.062 -22.763 1.00 63.22 75 GLY A C 1
ATOM 574 O O . GLY A 1 75 ? 3.605 -15.234 -23.008 1.00 63.22 75 GLY A O 1
ATOM 575 N N . ILE A 1 76 ? 3.136 -13.166 -23.739 1.00 72.62 76 ILE A N 1
ATOM 576 C CA . ILE A 1 76 ? 3.343 -13.491 -25.162 1.00 72.62 76 ILE A CA 1
ATOM 577 C C . ILE A 1 76 ? 4.798 -13.176 -25.547 1.00 72.62 76 ILE A C 1
ATOM 579 O O . ILE A 1 76 ? 5.179 -11.998 -25.580 1.00 72.62 76 ILE A O 1
ATOM 583 N N . PRO A 1 77 ? 5.636 -14.183 -25.866 1.00 74.69 77 PRO A N 1
ATOM 584 C CA . PRO A 1 77 ? 7.009 -13.940 -26.291 1.00 74.69 77 PRO A CA 1
ATOM 585 C C . PRO A 1 77 ? 7.060 -13.024 -27.518 1.00 74.69 77 PRO A C 1
ATOM 587 O O . PRO A 1 77 ? 6.270 -13.153 -28.448 1.00 74.69 77 PRO A O 1
ATOM 590 N N . GLY A 1 78 ? 7.994 -12.075 -27.529 1.00 79.25 78 GLY A N 1
ATOM 591 C CA . GLY A 1 78 ? 8.226 -11.199 -28.681 1.00 79.25 78 GLY A CA 1
ATOM 592 C C . GLY A 1 78 ? 7.357 -9.935 -28.748 1.00 79.25 78 GLY A C 1
ATOM 593 O O . GLY A 1 78 ? 7.788 -8.948 -29.344 1.00 79.25 78 GLY A O 1
ATOM 594 N N . ILE A 1 79 ? 6.192 -9.894 -28.084 1.00 83.25 79 ILE A N 1
ATOM 595 C CA . ILE A 1 79 ? 5.252 -8.763 -28.216 1.00 83.25 79 ILE A CA 1
ATOM 596 C C . ILE A 1 79 ? 5.830 -7.438 -27.709 1.00 83.25 79 ILE A C 1
ATOM 598 O O . ILE A 1 79 ? 5.501 -6.385 -28.246 1.00 83.25 79 ILE A O 1
ATOM 602 N N . ARG A 1 80 ? 6.754 -7.491 -26.738 1.00 79.25 80 ARG A N 1
ATOM 603 C CA . ARG A 1 80 ? 7.472 -6.328 -26.184 1.00 79.25 80 ARG A CA 1
ATOM 604 C C . ARG A 1 80 ? 8.394 -5.617 -27.180 1.00 79.25 80 ARG A C 1
ATOM 606 O O . ARG A 1 80 ? 8.785 -4.484 -26.932 1.00 79.25 80 ARG A O 1
ATOM 613 N N . TYR A 1 81 ? 8.759 -6.279 -28.280 1.00 84.00 81 TYR A N 1
ATOM 614 C CA . TYR A 1 81 ? 9.644 -5.729 -29.313 1.00 84.00 81 TYR A CA 1
ATOM 615 C C . TYR A 1 81 ? 8.875 -5.130 -30.496 1.00 84.00 81 TYR A C 1
ATOM 617 O O . TYR A 1 81 ? 9.467 -4.470 -31.348 1.00 84.00 81 TYR A O 1
ATOM 625 N N . LEU A 1 82 ? 7.555 -5.334 -30.562 1.00 87.88 82 LEU A N 1
ATOM 626 C CA . LEU A 1 82 ? 6.733 -4.754 -31.620 1.00 87.88 82 LEU A CA 1
ATOM 627 C C . LEU A 1 82 ? 6.554 -3.246 -31.396 1.00 87.88 82 LEU A C 1
ATOM 629 O O . LEU A 1 82 ? 6.366 -2.818 -30.259 1.00 87.88 82 LEU A O 1
ATOM 633 N N . PRO A 1 83 ? 6.544 -2.414 -32.448 1.00 88.19 83 PRO A N 1
ATOM 634 C CA . PRO A 1 83 ? 6.496 -0.958 -32.317 1.00 88.19 83 PRO A CA 1
ATOM 635 C C . PRO A 1 83 ? 5.074 -0.423 -32.045 1.00 88.19 83 PRO A C 1
ATOM 637 O O . PRO A 1 83 ? 4.615 0.487 -32.742 1.00 88.19 83 PRO A O 1
ATOM 640 N N . THR A 1 84 ? 4.380 -0.969 -31.039 1.00 88.50 84 THR A N 1
ATOM 641 C CA . THR A 1 84 ? 3.074 -0.486 -30.549 1.00 88.50 84 THR A CA 1
ATOM 642 C C . THR A 1 84 ? 3.217 0.861 -29.831 1.00 88.50 84 THR A C 1
ATOM 644 O O . THR A 1 84 ? 4.320 1.247 -29.442 1.00 88.50 84 THR A O 1
ATOM 647 N N . LYS A 1 85 ? 2.113 1.600 -29.634 1.00 87.44 85 LYS A N 1
ATOM 648 C CA . LYS A 1 85 ? 2.143 2.875 -28.888 1.00 87.44 85 LYS A CA 1
ATOM 649 C C . LYS A 1 85 ? 2.712 2.683 -27.475 1.00 87.44 85 LYS A C 1
ATOM 651 O O . LYS A 1 85 ? 3.661 3.374 -27.119 1.00 87.44 85 LYS A O 1
ATOM 656 N N . ASN A 1 86 ? 2.207 1.681 -26.752 1.00 86.31 86 ASN A N 1
ATOM 657 C CA . ASN A 1 86 ? 2.646 1.340 -25.397 1.00 86.31 86 ASN A CA 1
ATOM 658 C C . ASN A 1 86 ? 4.130 0.952 -25.359 1.00 86.31 86 ASN A C 1
ATOM 660 O O . ASN A 1 86 ? 4.873 1.466 -24.531 1.00 86.31 86 ASN A O 1
ATOM 664 N N . ASN A 1 87 ? 4.598 0.114 -26.290 1.00 88.75 87 ASN A N 1
ATOM 665 C CA . ASN A 1 87 ? 6.004 -0.300 -26.305 1.00 88.75 87 ASN A CA 1
ATOM 666 C C . ASN A 1 87 ? 6.942 0.862 -26.642 1.00 88.75 87 ASN A C 1
ATOM 668 O O . ASN A 1 87 ? 7.990 0.996 -26.023 1.00 88.75 87 ASN A O 1
ATOM 672 N N . ARG A 1 88 ? 6.564 1.746 -27.577 1.00 90.75 88 ARG A N 1
ATOM 673 C CA . ARG A 1 88 ? 7.360 2.946 -27.892 1.00 90.75 88 ARG A CA 1
ATOM 674 C C . ARG A 1 88 ? 7.478 3.884 -26.694 1.00 90.75 88 ARG A C 1
ATOM 676 O O . ARG A 1 88 ? 8.534 4.479 -26.495 1.00 90.75 88 ARG A O 1
ATOM 683 N N . GLU A 1 89 ? 6.401 4.040 -25.930 1.00 91.50 89 GLU A N 1
ATOM 684 C CA . GLU A 1 89 ? 6.409 4.833 -24.703 1.00 91.50 89 GLU A CA 1
ATOM 685 C C . GLU A 1 89 ? 7.260 4.168 -23.616 1.00 91.50 89 GLU A C 1
ATOM 687 O O . GLU A 1 89 ? 8.110 4.835 -23.032 1.00 91.50 89 GLU A O 1
ATOM 692 N N . ALA A 1 90 ? 7.135 2.850 -23.432 1.00 89.44 90 ALA A N 1
ATOM 693 C CA . ALA A 1 90 ? 7.990 2.082 -22.532 1.00 89.44 90 ALA A CA 1
ATOM 694 C C . ALA A 1 90 ? 9.480 2.233 -22.888 1.00 89.44 90 ALA A C 1
ATOM 696 O O . ALA A 1 90 ? 10.274 2.581 -22.021 1.00 89.44 90 ALA A O 1
ATOM 697 N N . TRP A 1 91 ? 9.862 2.084 -24.164 1.00 90.62 91 TRP A N 1
ATOM 698 C CA . TRP A 1 91 ? 11.252 2.268 -24.607 1.00 90.62 91 TRP A CA 1
ATOM 699 C C . TRP A 1 91 ? 11.753 3.699 -24.395 1.00 90.62 91 TRP A C 1
ATOM 701 O O . TRP A 1 91 ? 12.921 3.906 -24.065 1.00 90.62 91 TRP A O 1
ATOM 711 N N . ARG A 1 92 ? 10.885 4.703 -24.583 1.00 93.62 92 ARG A N 1
ATOM 712 C CA . ARG A 1 92 ? 11.228 6.102 -24.299 1.00 93.62 92 ARG A CA 1
ATOM 713 C C . ARG A 1 92 ? 11.513 6.290 -22.812 1.00 93.62 92 ARG A C 1
ATOM 715 O O . ARG A 1 92 ? 12.559 6.839 -22.479 1.00 93.62 92 ARG A O 1
ATOM 722 N N . LEU A 1 93 ? 10.620 5.811 -21.947 1.00 91.31 93 LEU A N 1
ATOM 723 C CA . LEU A 1 93 ? 10.783 5.889 -20.496 1.00 91.31 93 LEU A CA 1
ATOM 724 C C . LEU A 1 93 ? 12.034 5.144 -20.036 1.00 91.31 93 LEU A C 1
ATOM 726 O O . LEU A 1 93 ? 12.798 5.693 -19.253 1.00 91.31 93 LEU A O 1
ATOM 730 N N . GLU A 1 94 ? 12.296 3.943 -20.555 1.00 87.69 94 GLU A N 1
ATOM 731 C CA . GLU A 1 94 ? 13.520 3.197 -20.251 1.00 87.69 94 GLU A CA 1
ATOM 732 C C . GLU A 1 94 ? 14.778 3.977 -20.637 1.00 87.69 94 GLU A C 1
ATOM 734 O O . GLU A 1 94 ? 15.723 4.034 -19.851 1.00 87.69 94 GLU A O 1
ATOM 739 N N . LYS A 1 95 ? 14.782 4.625 -21.809 1.00 89.38 95 LYS A N 1
ATOM 740 C CA . LYS A 1 95 ? 15.906 5.456 -22.254 1.00 89.38 95 LYS A CA 1
ATOM 741 C C . LYS A 1 95 ? 16.087 6.702 -21.384 1.00 89.38 95 LYS A C 1
ATOM 743 O O . LYS A 1 95 ? 17.221 7.051 -21.067 1.00 89.38 95 LYS A O 1
ATOM 748 N N . GLU A 1 96 ? 14.999 7.376 -21.015 1.00 89.00 96 GLU A N 1
ATOM 749 C CA . GLU A 1 96 ? 15.035 8.542 -20.125 1.00 89.00 96 GLU A CA 1
ATOM 750 C C . GLU A 1 96 ? 15.547 8.161 -18.740 1.00 89.00 96 GLU A C 1
ATOM 752 O O . GLU A 1 96 ? 16.483 8.795 -18.260 1.00 89.00 96 GLU A O 1
ATOM 757 N N . ILE A 1 97 ? 15.001 7.088 -18.152 1.00 85.75 97 ILE A N 1
ATOM 758 C CA . ILE A 1 97 ? 15.462 6.532 -16.880 1.00 85.75 97 ILE A CA 1
ATOM 759 C C . ILE A 1 97 ? 16.959 6.265 -16.988 1.00 85.75 97 ILE A C 1
ATOM 761 O O . ILE A 1 97 ? 17.710 6.890 -16.253 1.00 85.75 97 ILE A O 1
ATOM 765 N N . HIS A 1 98 ? 17.406 5.456 -17.957 1.00 82.44 98 HIS A N 1
ATOM 766 C CA . HIS A 1 98 ? 18.820 5.115 -18.138 1.00 82.44 98 HIS A CA 1
ATOM 767 C C . HIS A 1 98 ? 19.721 6.349 -18.314 1.00 82.44 98 HIS A C 1
ATOM 769 O O . HIS A 1 98 ? 20.814 6.403 -17.758 1.00 82.44 98 HIS A O 1
ATOM 775 N N . SER A 1 99 ? 19.263 7.381 -19.029 1.00 83.81 99 SER A N 1
ATOM 776 C CA . SER A 1 99 ? 20.016 8.633 -19.149 1.00 83.81 99 SER A CA 1
ATOM 777 C C . SER A 1 99 ? 20.132 9.396 -17.828 1.00 83.81 99 SER A C 1
ATOM 779 O O . SER A 1 99 ? 21.130 10.092 -17.652 1.00 83.81 99 SER A O 1
ATOM 781 N N . MET A 1 100 ? 19.131 9.327 -16.948 1.00 78.06 100 MET A N 1
ATOM 782 C CA . MET A 1 100 ? 19.204 9.906 -15.603 1.00 78.06 100 MET A CA 1
ATOM 783 C C . MET A 1 100 ? 20.162 9.086 -14.724 1.00 78.06 100 MET A C 1
ATOM 785 O O . MET A 1 100 ? 20.989 9.671 -14.037 1.00 78.06 100 MET A O 1
ATOM 789 N N . ILE A 1 101 ? 20.158 7.749 -14.852 1.00 69.94 101 ILE A N 1
ATOM 790 C CA . ILE A 1 101 ? 21.118 6.855 -14.168 1.00 69.94 101 ILE A CA 1
ATOM 791 C C . ILE A 1 101 ? 22.565 7.234 -14.500 1.00 69.94 101 ILE A C 1
ATOM 793 O O . ILE A 1 101 ? 23.394 7.385 -13.604 1.00 69.94 101 ILE A O 1
ATOM 797 N N . LEU A 1 102 ? 22.867 7.397 -15.792 1.00 68.94 102 LEU A N 1
ATOM 798 C CA . LEU A 1 102 ? 24.228 7.644 -16.273 1.00 68.94 102 LEU A CA 1
ATOM 799 C C . LEU A 1 102 ? 24.776 9.028 -15.902 1.00 68.94 102 LEU A C 1
ATOM 801 O O . LEU A 1 102 ? 25.991 9.195 -15.848 1.00 68.94 102 LEU A O 1
ATOM 805 N N . LYS A 1 103 ? 23.909 10.024 -15.691 1.00 68.00 103 LYS A N 1
ATOM 806 C CA . LYS A 1 103 ? 24.339 11.391 -15.360 1.00 68.00 103 LYS A CA 1
ATOM 807 C C . LYS A 1 103 ? 24.765 11.537 -13.904 1.00 68.00 103 LYS A C 1
ATOM 809 O O . LYS A 1 103 ? 25.728 12.250 -13.643 1.00 68.00 103 LYS A O 1
ATOM 814 N N . ASP A 1 104 ? 24.101 10.825 -12.999 1.00 61.84 104 ASP A N 1
ATOM 815 C CA . ASP A 1 104 ? 24.251 11.061 -11.560 1.00 61.84 104 ASP A CA 1
ATOM 816 C C . ASP A 1 104 ? 25.154 10.031 -10.858 1.00 61.84 104 ASP A C 1
ATOM 818 O O . ASP A 1 104 ? 25.283 10.060 -9.637 1.00 61.84 104 ASP A O 1
ATOM 822 N N . ASN A 1 105 ? 25.803 9.123 -11.610 1.00 56.94 105 ASN A N 1
ATOM 823 C CA . ASN A 1 105 ? 26.650 8.038 -11.075 1.00 56.94 105 ASN A CA 1
ATOM 824 C C . ASN A 1 105 ? 25.949 7.251 -9.945 1.00 56.94 105 ASN A C 1
ATOM 826 O O . ASN A 1 105 ? 26.565 6.764 -8.995 1.00 56.94 105 ASN A O 1
ATOM 830 N N . PHE A 1 106 ? 24.624 7.202 -10.033 1.00 58.84 106 PHE A N 1
ATOM 831 C CA . PHE A 1 106 ? 23.743 6.844 -8.943 1.00 58.84 106 PHE A CA 1
ATOM 832 C C . PHE A 1 106 ? 23.463 5.335 -8.985 1.00 58.84 106 PHE A C 1
ATOM 834 O O . PHE A 1 106 ? 23.446 4.729 -10.057 1.00 58.84 106 PHE A O 1
ATOM 841 N N . ILE A 1 107 ? 23.196 4.719 -7.829 1.00 62.66 107 ILE A N 1
ATOM 842 C CA . ILE A 1 107 ? 22.878 3.284 -7.650 1.00 62.66 107 ILE A CA 1
ATOM 843 C C . ILE A 1 107 ? 21.490 2.928 -8.260 1.00 62.66 107 ILE A C 1
ATOM 845 O O . ILE A 1 107 ? 20.730 2.127 -7.728 1.00 62.66 107 ILE A O 1
ATOM 849 N N . VAL A 1 108 ? 21.070 3.560 -9.365 1.00 61.56 108 VAL A N 1
ATOM 850 C CA . VAL A 1 108 ? 19.674 3.515 -9.836 1.00 61.56 108 VAL A CA 1
ATOM 851 C C . VAL A 1 108 ? 19.328 2.153 -10.425 1.00 61.56 108 VAL A C 1
ATOM 853 O O . VAL A 1 108 ? 18.180 1.741 -10.309 1.00 61.56 108 VAL A O 1
ATOM 856 N N . ASP A 1 109 ? 20.276 1.442 -11.041 1.00 65.62 109 ASP A N 1
ATOM 857 C CA . ASP A 1 109 ? 19.995 0.119 -11.620 1.00 65.62 109 ASP A CA 1
ATOM 8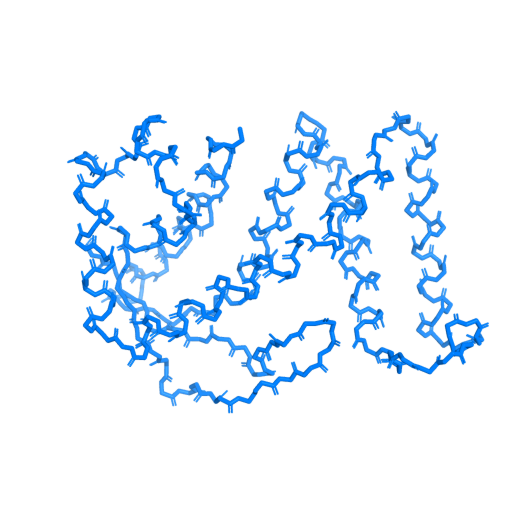58 C C . ASP A 1 109 ? 19.577 -0.884 -10.531 1.00 65.62 109 ASP A C 1
ATOM 860 O O . ASP A 1 109 ? 18.579 -1.594 -10.687 1.00 65.62 109 ASP A O 1
ATOM 864 N N . ASP A 1 110 ? 20.238 -0.852 -9.371 1.00 71.94 110 ASP A N 1
ATOM 865 C CA . ASP A 1 110 ? 19.813 -1.633 -8.206 1.00 71.94 110 ASP A CA 1
ATOM 866 C C . ASP A 1 110 ? 18.472 -1.122 -7.660 1.00 71.94 110 ASP A C 1
ATOM 868 O O . ASP A 1 110 ? 17.585 -1.914 -7.336 1.00 71.94 110 ASP A O 1
ATOM 872 N N . CYS A 1 111 ? 18.259 0.198 -7.640 1.00 75.69 111 CYS A N 1
ATOM 873 C CA . CYS A 1 111 ? 16.994 0.795 -7.198 1.00 75.69 111 CYS A CA 1
ATOM 874 C C . CYS A 1 111 ? 15.814 0.425 -8.109 1.00 75.69 111 CYS A C 1
ATOM 876 O O . CYS A 1 111 ? 14.706 0.223 -7.618 1.00 75.69 111 CYS A O 1
ATOM 878 N N . LYS A 1 112 ? 16.035 0.293 -9.423 1.00 80.31 112 LYS A N 1
ATOM 879 C CA . LYS A 1 112 ? 15.037 -0.173 -10.392 1.00 80.31 112 LYS A CA 1
ATOM 880 C C . LYS A 1 112 ? 14.613 -1.594 -10.043 1.00 80.31 112 LYS A C 1
ATOM 882 O O . LYS A 1 112 ? 13.417 -1.858 -9.956 1.00 80.31 112 LYS A O 1
ATOM 887 N N . ASN A 1 113 ? 15.570 -2.487 -9.799 1.00 82.75 113 ASN A N 1
ATOM 888 C CA . ASN A 1 113 ? 15.274 -3.868 -9.422 1.00 82.75 113 ASN A CA 1
ATOM 889 C C . ASN A 1 113 ? 14.499 -3.938 -8.100 1.00 82.75 113 ASN A C 1
ATOM 891 O O . ASN A 1 113 ? 13.470 -4.611 -8.034 1.00 82.75 113 ASN A O 1
ATOM 895 N N . VAL A 1 114 ? 14.940 -3.193 -7.081 1.00 85.56 114 VAL A N 1
ATOM 896 C CA . VAL A 1 114 ? 14.248 -3.108 -5.784 1.00 85.56 114 VAL A CA 1
ATOM 897 C C . VAL A 1 114 ? 12.833 -2.555 -5.950 1.00 85.56 114 VAL A C 1
ATOM 899 O O . VAL A 1 114 ? 11.895 -3.110 -5.382 1.00 85.56 114 VAL A O 1
ATOM 902 N N . TYR A 1 115 ? 12.651 -1.510 -6.761 1.00 86.06 115 TYR A N 1
ATOM 903 C CA . TYR A 1 115 ? 11.339 -0.928 -7.023 1.00 86.06 115 TYR A CA 1
ATOM 904 C C . TYR A 1 115 ? 10.404 -1.926 -7.703 1.00 86.06 115 TYR A C 1
ATOM 906 O O . TYR A 1 115 ? 9.341 -2.224 -7.171 1.00 86.06 115 TYR A O 1
ATOM 914 N N . PHE A 1 116 ? 10.803 -2.503 -8.838 1.00 85.19 116 PHE A N 1
ATOM 915 C CA . PHE A 1 116 ? 9.950 -3.441 -9.572 1.00 85.19 116 PHE A CA 1
ATOM 916 C C . PHE A 1 116 ? 9.608 -4.695 -8.757 1.00 85.19 116 PHE A C 1
ATOM 918 O O . PHE A 1 116 ? 8.488 -5.194 -8.860 1.00 85.19 116 PHE A O 1
ATOM 925 N N . ALA A 1 117 ? 10.543 -5.193 -7.944 1.00 86.12 117 ALA A N 1
ATOM 926 C CA . ALA A 1 117 ? 10.313 -6.367 -7.109 1.00 86.12 117 ALA A CA 1
ATOM 927 C C . ALA A 1 117 ? 9.467 -6.059 -5.862 1.00 86.12 117 ALA A C 1
ATOM 929 O O . ALA A 1 117 ? 8.614 -6.864 -5.486 1.00 86.12 117 ALA A O 1
ATOM 930 N N . GLY A 1 118 ? 9.717 -4.924 -5.206 1.00 86.69 118 GLY A N 1
ATOM 931 C CA . GLY A 1 118 ? 9.199 -4.630 -3.869 1.00 86.69 118 GLY A CA 1
ATOM 932 C C . GLY A 1 118 ? 7.986 -3.703 -3.826 1.00 86.69 118 GLY A C 1
ATOM 933 O O . GLY A 1 118 ? 7.212 -3.778 -2.871 1.00 86.69 118 GLY A O 1
ATOM 934 N N . HIS A 1 119 ? 7.806 -2.836 -4.827 1.00 88.81 119 HIS A N 1
ATOM 935 C CA . HIS A 1 119 ? 6.822 -1.752 -4.781 1.00 88.81 119 HIS A CA 1
ATOM 936 C C . HIS A 1 119 ? 5.380 -2.269 -4.745 1.00 88.81 119 HIS A C 1
ATOM 938 O O . HIS A 1 119 ? 4.704 -2.127 -3.722 1.00 88.81 119 HIS A O 1
ATOM 944 N N . GLU A 1 120 ? 4.939 -2.905 -5.834 1.00 89.25 120 GLU A N 1
ATOM 945 C CA . GLU A 1 120 ? 3.572 -3.425 -5.977 1.00 89.25 120 GLU A CA 1
ATOM 946 C C . GLU A 1 120 ? 3.308 -4.599 -5.034 1.00 89.25 120 GLU A C 1
ATOM 948 O O . GLU A 1 120 ? 2.253 -4.666 -4.414 1.00 89.25 120 GLU A O 1
ATOM 953 N N . THR A 1 121 ? 4.273 -5.505 -4.864 1.00 90.50 121 THR A N 1
ATOM 954 C CA . THR A 1 121 ? 4.110 -6.697 -4.016 1.00 90.50 121 THR A CA 1
ATOM 955 C C . THR A 1 121 ? 3.824 -6.321 -2.562 1.00 90.50 121 THR A C 1
ATOM 957 O O . THR A 1 121 ? 2.866 -6.831 -1.975 1.00 90.50 121 THR A O 1
ATOM 960 N N . SER A 1 122 ? 4.592 -5.388 -1.992 1.00 91.69 122 SER A N 1
ATOM 961 C CA . SER A 1 122 ? 4.413 -4.942 -0.605 1.00 91.69 122 SER A CA 1
ATOM 962 C C . SER A 1 122 ? 3.137 -4.123 -0.431 1.00 91.69 122 SER A C 1
ATOM 964 O O . SER A 1 122 ? 2.401 -4.325 0.539 1.00 91.69 122 SER A O 1
ATOM 966 N N . ALA A 1 123 ? 2.850 -3.225 -1.380 1.00 92.88 123 ALA A N 1
ATOM 967 C CA . ALA A 1 123 ? 1.654 -2.390 -1.343 1.00 92.88 123 ALA A CA 1
ATOM 968 C C . ALA A 1 123 ? 0.385 -3.249 -1.373 1.00 92.88 123 ALA A C 1
ATOM 970 O O . ALA A 1 123 ? -0.444 -3.168 -0.470 1.00 92.88 123 ALA A O 1
ATOM 971 N N . VAL A 1 124 ? 0.291 -4.149 -2.352 1.00 93.31 124 VAL A N 1
ATOM 972 C CA . VAL A 1 124 ? -0.871 -5.014 -2.558 1.00 93.31 124 VAL A CA 1
ATOM 973 C C . VAL A 1 124 ? -1.028 -6.038 -1.434 1.00 93.31 124 VAL A C 1
ATOM 975 O O . VAL A 1 124 ? -2.147 -6.266 -0.978 1.00 93.31 124 VAL A O 1
ATOM 978 N N . THR A 1 125 ? 0.066 -6.597 -0.905 1.00 94.56 125 THR A N 1
ATOM 979 C CA . THR A 1 125 ? 0.007 -7.470 0.286 1.00 94.56 125 THR A CA 1
ATOM 980 C C . THR A 1 125 ? -0.572 -6.727 1.488 1.00 94.56 125 THR A C 1
ATOM 982 O O . THR A 1 125 ? -1.411 -7.267 2.213 1.00 94.56 125 THR A O 1
ATOM 985 N N . THR A 1 126 ? -0.171 -5.468 1.682 1.00 94.69 126 THR A N 1
ATOM 986 C CA . THR A 1 126 ? -0.697 -4.625 2.761 1.00 94.69 126 THR A CA 1
ATOM 987 C C . THR A 1 126 ? -2.178 -4.320 2.538 1.00 94.69 126 THR A C 1
ATOM 989 O O . THR A 1 126 ? -2.975 -4.489 3.457 1.00 94.69 126 THR A O 1
ATOM 992 N N . SER A 1 127 ? -2.581 -3.970 1.314 1.00 95.31 127 SER A N 1
ATOM 993 C CA . SER A 1 127 ? -3.988 -3.744 0.962 1.00 95.31 127 SER A CA 1
ATOM 994 C C . SER A 1 127 ? -4.856 -4.981 1.202 1.00 95.31 127 SER A C 1
ATOM 996 O O . SER A 1 127 ? -5.895 -4.877 1.849 1.00 95.31 127 SER A O 1
ATOM 998 N N . TRP A 1 128 ? -4.431 -6.169 0.761 1.00 96.44 128 TRP A N 1
ATOM 999 C CA . TRP A 1 128 ? -5.178 -7.404 1.015 1.00 96.44 128 TRP A CA 1
ATOM 1000 C C . TRP A 1 128 ? -5.241 -7.755 2.500 1.00 96.44 128 TRP A C 1
ATOM 1002 O O . TRP A 1 128 ? -6.287 -8.192 2.974 1.00 96.44 128 TRP A O 1
ATOM 1012 N N . SER A 1 129 ? -4.167 -7.506 3.251 1.00 96.44 129 SER A N 1
ATOM 1013 C CA . SER A 1 129 ? -4.159 -7.698 4.705 1.00 96.44 129 SER A CA 1
ATOM 1014 C C . SER A 1 129 ? -5.166 -6.775 5.395 1.00 96.44 129 SER A C 1
ATOM 1016 O O . SER A 1 129 ? -5.950 -7.233 6.223 1.00 96.44 129 SER A O 1
ATOM 1018 N N . LEU A 1 130 ? -5.215 -5.494 5.010 1.00 96.38 130 LEU A N 1
ATOM 1019 C CA . LEU A 1 130 ? -6.215 -4.547 5.509 1.00 96.38 130 LEU A CA 1
ATOM 1020 C C . LEU A 1 130 ? -7.636 -4.984 5.138 1.00 96.38 130 LEU A C 1
ATOM 1022 O O . LEU A 1 130 ? -8.514 -4.958 5.991 1.00 96.38 130 LEU A O 1
ATOM 1026 N N . MET A 1 131 ? -7.865 -5.442 3.905 1.00 96.69 131 MET A N 1
ATOM 1027 C CA . MET A 1 131 ? -9.161 -5.979 3.474 1.00 96.69 131 MET A CA 1
ATOM 1028 C C . MET A 1 131 ? -9.598 -7.164 4.348 1.00 96.69 131 MET A C 1
ATOM 1030 O O . MET A 1 131 ? -10.716 -7.172 4.860 1.00 96.69 131 MET A O 1
ATOM 1034 N N . LEU A 1 132 ? -8.705 -8.131 4.584 1.00 96.69 132 LEU A N 1
ATOM 1035 C CA . LEU A 1 132 ? -8.993 -9.309 5.406 1.00 96.69 132 LEU A CA 1
ATOM 1036 C C . LEU A 1 132 ? -9.285 -8.937 6.863 1.00 96.69 132 LEU A C 1
ATOM 1038 O O . LEU A 1 132 ? -10.233 -9.457 7.447 1.00 96.69 132 LEU A O 1
ATOM 1042 N N . LEU A 1 133 ? -8.522 -8.006 7.439 1.00 97.25 133 LEU A N 1
ATOM 1043 C CA . LEU A 1 133 ? -8.769 -7.493 8.790 1.00 97.25 133 LEU A CA 1
ATOM 1044 C C . LEU A 1 133 ? -10.068 -6.674 8.864 1.00 97.25 133 LEU A C 1
ATOM 1046 O O . LEU A 1 133 ? -10.733 -6.673 9.894 1.00 97.25 133 LEU A O 1
ATOM 1050 N N . ALA A 1 134 ? -10.453 -5.984 7.790 1.00 96.94 134 ALA A N 1
ATOM 1051 C CA . ALA A 1 134 ? -11.713 -5.246 7.712 1.00 96.94 134 ALA A CA 1
ATOM 1052 C C . ALA A 1 134 ? -12.928 -6.187 7.648 1.00 96.94 134 ALA A C 1
ATOM 1054 O O . ALA A 1 134 ? -13.984 -5.871 8.193 1.00 96.94 134 ALA A O 1
ATOM 1055 N N . ALA A 1 135 ? -12.773 -7.331 6.977 1.00 96.50 135 ALA A N 1
ATOM 1056 C CA . ALA A 1 135 ? -13.799 -8.361 6.846 1.00 96.50 135 ALA A CA 1
ATOM 1057 C C . ALA A 1 135 ? -13.948 -9.235 8.105 1.00 96.50 135 ALA A C 1
ATOM 1059 O O . ALA A 1 135 ? -14.996 -9.848 8.293 1.00 96.50 135 ALA A O 1
ATOM 1060 N N . ASN A 1 136 ? -12.926 -9.284 8.969 1.00 97.62 136 ASN A N 1
ATOM 1061 C CA . ASN A 1 136 ? -12.884 -10.137 10.159 1.00 97.62 136 ASN A CA 1
ATOM 1062 C C . ASN A 1 136 ? -12.591 -9.300 11.422 1.00 97.62 136 ASN A C 1
ATOM 1064 O O . ASN A 1 136 ? -11.435 -9.207 11.849 1.00 97.62 136 ASN A O 1
ATOM 1068 N N . PRO A 1 137 ? -13.618 -8.694 12.053 1.00 95.75 137 PRO A N 1
ATOM 1069 C CA . PRO A 1 137 ? -13.435 -7.800 13.200 1.00 95.75 137 PRO A CA 1
ATOM 1070 C C . PRO A 1 137 ? -12.719 -8.443 14.393 1.00 95.75 137 PRO A C 1
ATOM 1072 O O . PRO A 1 137 ? -11.951 -7.766 15.075 1.00 95.75 137 PRO A O 1
ATOM 1075 N N . GLU A 1 138 ? -12.925 -9.743 14.629 1.00 97.31 138 GLU A N 1
ATOM 1076 C CA . GLU A 1 138 ? -12.227 -10.481 15.689 1.00 97.31 138 GLU A CA 1
ATOM 1077 C C . GLU A 1 138 ? -10.718 -10.556 15.433 1.00 97.31 138 GLU A C 1
ATOM 1079 O O . GLU A 1 138 ? -9.930 -10.280 16.335 1.00 97.31 138 GLU A O 1
ATOM 1084 N N . TRP A 1 139 ? -10.308 -10.830 14.188 1.00 96.56 139 TRP A N 1
ATOM 1085 C CA . TRP A 1 139 ? -8.892 -10.863 13.807 1.00 96.56 139 TRP A CA 1
ATOM 1086 C C . TRP A 1 139 ? -8.254 -9.485 13.956 1.00 96.56 139 TRP A C 1
ATOM 1088 O O . TRP A 1 139 ? -7.132 -9.364 14.436 1.00 96.56 139 TRP A O 1
ATOM 1098 N N . GLN A 1 140 ? -8.984 -8.427 13.593 1.00 96.62 140 GLN A N 1
ATOM 1099 C CA . GLN A 1 140 ? -8.522 -7.055 13.788 1.00 96.62 140 GLN A CA 1
ATOM 1100 C C . GLN A 1 140 ? -8.362 -6.704 15.269 1.00 96.62 140 GLN A C 1
ATOM 1102 O O . GLN A 1 140 ? -7.399 -6.032 15.632 1.00 96.62 140 GLN A O 1
ATOM 1107 N N . ALA A 1 141 ? -9.294 -7.134 16.123 1.00 94.69 141 ALA A N 1
ATOM 1108 C CA . ALA A 1 141 ? -9.214 -6.900 17.560 1.00 94.69 141 ALA A CA 1
ATOM 1109 C C . ALA A 1 141 ? -8.013 -7.627 18.183 1.00 94.69 141 ALA A C 1
ATOM 1111 O O . ALA A 1 141 ? -7.267 -7.011 18.942 1.00 94.69 141 ALA A O 1
ATOM 1112 N N . GLN A 1 142 ? -7.791 -8.891 17.811 1.00 94.31 142 GLN A N 1
ATOM 1113 C CA . GLN A 1 142 ? -6.643 -9.685 18.259 1.00 94.31 142 GLN A CA 1
ATOM 1114 C C . GLN A 1 142 ? -5.318 -9.076 17.791 1.00 94.31 142 GLN A C 1
ATOM 1116 O O . GLN A 1 142 ? -4.460 -8.773 18.615 1.00 94.31 142 GLN A O 1
ATOM 1121 N N . ALA A 1 143 ? -5.189 -8.789 16.493 1.00 92.31 143 ALA A N 1
ATOM 1122 C CA . ALA A 1 143 ? -3.986 -8.173 15.939 1.00 92.31 143 ALA A CA 1
ATOM 1123 C C . ALA A 1 143 ? -3.696 -6.801 16.571 1.00 92.31 143 ALA A C 1
ATOM 1125 O O . ALA A 1 143 ? -2.545 -6.464 16.833 1.00 92.31 143 ALA A O 1
ATOM 1126 N N . ARG A 1 144 ? -4.734 -6.002 16.857 1.00 91.56 144 ARG A N 1
ATOM 1127 C CA . ARG A 1 144 ? -4.567 -4.730 17.570 1.00 91.56 144 ARG A CA 1
ATOM 1128 C C . ARG A 1 144 ? -4.081 -4.940 19.001 1.00 91.56 144 ARG A C 1
ATOM 1130 O O . ARG A 1 144 ? -3.204 -4.199 19.428 1.00 91.56 144 ARG A O 1
ATOM 1137 N N . ALA A 1 145 ? -4.642 -5.900 19.734 1.00 91.00 145 ALA A N 1
ATOM 1138 C CA . ALA A 1 145 ? -4.214 -6.186 21.101 1.00 91.00 145 ALA A CA 1
ATOM 1139 C C . ALA A 1 145 ? -2.719 -6.548 21.146 1.00 91.00 145 ALA A C 1
ATOM 1141 O O . ALA A 1 145 ? -1.979 -5.941 21.915 1.00 91.00 145 ALA A O 1
ATOM 1142 N N . GLU A 1 146 ? -2.261 -7.420 20.243 1.00 89.69 146 GLU A N 1
ATOM 1143 C CA . GLU A 1 146 ? -0.839 -7.775 20.109 1.00 89.69 146 GLU A CA 1
ATOM 1144 C C . GLU A 1 146 ? 0.043 -6.549 19.818 1.00 89.69 146 GLU A C 1
ATOM 1146 O O . GLU A 1 146 ? 1.095 -6.363 20.428 1.00 89.69 146 GLU A O 1
ATOM 1151 N N . VAL A 1 147 ? -0.393 -5.670 18.909 1.00 87.81 147 VAL A N 1
ATOM 1152 C CA . VAL A 1 147 ? 0.343 -4.440 18.580 1.00 87.81 147 VAL A CA 1
ATOM 1153 C C . VAL A 1 147 ? 0.422 -3.492 19.779 1.00 87.81 147 VAL A C 1
ATOM 1155 O O . VAL A 1 147 ? 1.476 -2.908 20.020 1.00 87.81 147 VAL A O 1
ATOM 1158 N N . LEU A 1 148 ? -0.662 -3.333 20.540 1.00 84.56 148 LEU A N 1
ATOM 1159 C CA . LEU A 1 148 ? -0.692 -2.454 21.712 1.00 84.56 148 LEU A CA 1
ATOM 1160 C C . LEU A 1 148 ? 0.163 -2.991 22.868 1.00 84.56 148 LEU A C 1
ATOM 1162 O O . LEU A 1 148 ? 0.779 -2.197 23.575 1.00 84.56 148 LEU A O 1
ATOM 1166 N N . GLU A 1 149 ? 0.264 -4.312 23.031 1.00 82.75 149 GLU A N 1
ATOM 1167 C CA . GLU A 1 149 ? 1.181 -4.919 24.007 1.00 82.75 149 GLU A CA 1
ATOM 1168 C C . GLU A 1 149 ? 2.654 -4.625 23.686 1.00 82.75 149 GLU A C 1
ATOM 1170 O O . GLU A 1 149 ? 3.458 -4.406 24.599 1.00 82.75 149 GLU A O 1
ATOM 1175 N N . LEU A 1 150 ? 2.998 -4.579 22.395 1.00 77.12 150 LEU A N 1
ATOM 1176 C CA . LEU A 1 150 ? 4.337 -4.230 21.914 1.00 77.12 150 LEU A CA 1
ATOM 1177 C C . LEU A 1 150 ? 4.598 -2.713 21.951 1.00 77.12 150 LEU A C 1
ATOM 1179 O O . LEU A 1 150 ? 5.731 -2.289 22.159 1.00 77.12 150 LEU A O 1
ATOM 1183 N N . CYS A 1 151 ? 3.566 -1.882 21.779 1.00 69.25 151 CYS A N 1
ATOM 1184 C CA . CYS A 1 151 ? 3.650 -0.417 21.747 1.00 69.25 151 CYS A CA 1
ATOM 1185 C C . CYS A 1 151 ? 3.184 0.229 23.061 1.00 69.25 151 CYS A C 1
ATOM 1187 O O . CYS A 1 151 ? 2.262 1.046 23.041 1.00 69.25 151 CYS A O 1
ATOM 1189 N N . ARG A 1 152 ? 3.823 -0.107 24.191 1.00 59.25 152 ARG A N 1
ATOM 1190 C CA . ARG A 1 152 ? 3.379 0.299 25.544 1.00 59.25 152 ARG A CA 1
ATOM 1191 C C . ARG A 1 152 ? 3.085 1.801 25.726 1.00 59.25 152 ARG A C 1
ATOM 1193 O O . ARG A 1 152 ? 2.196 2.118 26.506 1.00 59.25 152 ARG A O 1
ATOM 1200 N N . ASP A 1 153 ? 3.741 2.688 24.967 1.00 61.06 153 ASP A N 1
ATOM 1201 C CA . ASP A 1 153 ? 3.559 4.154 25.023 1.00 61.06 153 ASP A CA 1
ATOM 1202 C C . ASP A 1 153 ? 3.097 4.784 23.685 1.00 61.06 153 ASP A C 1
ATOM 1204 O O . ASP A 1 153 ? 3.268 5.979 23.441 1.00 61.06 153 ASP A O 1
ATOM 1208 N N . GLY A 1 154 ?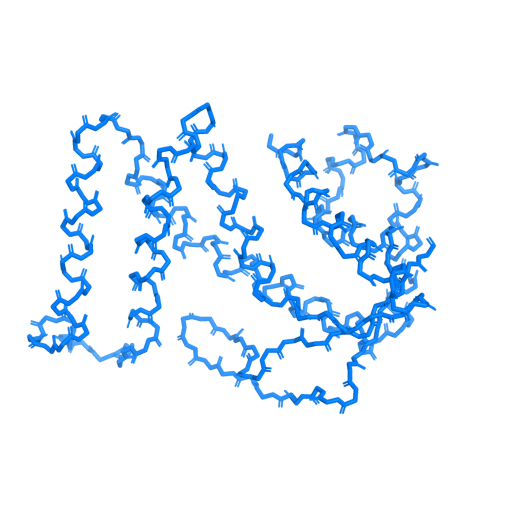 2.542 3.988 22.763 1.00 56.56 154 GLY A N 1
ATOM 1209 C CA . GLY A 1 154 ? 2.026 4.464 21.468 1.00 56.56 154 GLY A CA 1
ATOM 1210 C C . GLY A 1 154 ? 3.091 4.816 20.417 1.00 56.56 154 GLY A C 1
ATOM 1211 O O . GLY A 1 154 ? 2.763 4.928 19.234 1.00 56.56 154 GLY A O 1
ATOM 1212 N N . VAL A 1 155 ? 4.362 4.918 20.813 1.00 58.28 155 VAL A N 1
ATOM 1213 C CA . VAL A 1 155 ? 5.516 4.962 19.907 1.00 58.28 155 VAL A CA 1
ATOM 1214 C C . VAL A 1 155 ? 6.255 3.627 20.027 1.00 58.28 155 VAL A C 1
ATOM 1216 O O . VAL A 1 155 ? 6.717 3.299 21.120 1.00 58.28 155 VAL A O 1
ATOM 1219 N N . PRO A 1 156 ? 6.342 2.822 18.955 1.00 67.88 156 PRO A N 1
ATOM 1220 C CA . PRO A 1 156 ? 7.107 1.584 18.998 1.00 67.88 156 PRO A CA 1
ATOM 1221 C C . PRO A 1 156 ? 8.591 1.909 19.215 1.00 67.88 156 PRO A C 1
ATOM 1223 O O . PRO A 1 156 ? 9.183 2.656 18.435 1.00 67.88 156 PRO A O 1
ATOM 1226 N N . ASP A 1 157 ? 9.180 1.373 20.285 1.00 71.69 157 ASP A N 1
ATOM 1227 C CA . ASP A 1 157 ? 10.614 1.495 20.546 1.00 71.69 157 ASP A CA 1
ATOM 1228 C C . ASP A 1 157 ? 11.444 0.633 19.572 1.00 71.69 157 ASP A C 1
ATOM 1230 O O . ASP A 1 157 ? 10.914 -0.132 18.760 1.00 71.69 157 ASP A O 1
ATOM 1234 N N . ALA A 1 158 ? 12.772 0.754 19.628 1.00 71.00 158 ALA A N 1
ATOM 1235 C CA . ALA A 1 158 ? 13.662 0.057 18.701 1.00 71.00 158 ALA A CA 1
ATOM 1236 C C . ALA A 1 158 ? 13.596 -1.483 18.795 1.00 71.00 158 ALA A C 1
ATOM 1238 O O . ALA A 1 158 ? 13.976 -2.156 17.832 1.00 71.00 158 ALA A O 1
ATOM 1239 N N . ASP A 1 159 ? 13.142 -2.047 19.916 1.00 71.06 159 ASP A N 1
ATOM 1240 C CA . ASP A 1 159 ? 13.029 -3.494 20.130 1.00 71.06 159 ASP A CA 1
ATOM 1241 C C . ASP A 1 159 ? 11.641 -4.007 19.701 1.00 71.06 159 ASP A C 1
ATOM 1243 O O . ASP A 1 159 ? 11.526 -5.043 19.032 1.00 71.06 159 ASP A O 1
ATOM 1247 N N . ALA A 1 160 ? 10.588 -3.230 19.960 1.00 70.88 160 ALA A N 1
ATOM 1248 C CA . ALA A 1 160 ? 9.247 -3.429 19.425 1.00 70.88 160 ALA A CA 1
ATOM 1249 C C . ALA A 1 160 ? 9.260 -3.381 17.890 1.00 70.88 160 ALA A C 1
ATOM 1251 O O . ALA A 1 160 ? 8.748 -4.285 17.234 1.00 70.88 160 ALA A O 1
ATOM 1252 N N . LEU A 1 161 ? 9.935 -2.394 17.294 1.00 68.06 161 LEU A N 1
ATOM 1253 C CA . LEU A 1 161 ? 10.093 -2.298 15.842 1.00 68.06 161 LEU A CA 1
ATOM 1254 C C . LEU A 1 161 ? 10.782 -3.539 15.260 1.00 68.06 161 LEU A C 1
ATOM 1256 O O . LEU A 1 161 ? 10.318 -4.087 14.261 1.00 68.06 161 LEU A O 1
ATOM 1260 N N . ARG A 1 162 ? 11.843 -4.038 15.909 1.00 69.00 162 ARG A N 1
ATOM 1261 C CA . ARG A 1 162 ? 12.561 -5.248 15.466 1.00 69.00 162 ARG A CA 1
ATOM 1262 C C . ARG A 1 162 ? 11.732 -6.525 15.541 1.00 69.00 162 ARG A C 1
ATOM 1264 O O . ARG A 1 162 ? 11.983 -7.443 14.763 1.00 69.00 162 ARG A O 1
ATOM 1271 N N . SER A 1 163 ? 10.781 -6.596 16.468 1.00 62.38 163 SER A N 1
ATOM 1272 C CA . SER A 1 163 ? 9.892 -7.751 16.631 1.00 62.38 163 SER A CA 1
ATOM 1273 C C . SER A 1 163 ? 8.634 -7.677 15.756 1.00 62.38 163 SER A C 1
ATOM 1275 O O . SER A 1 163 ? 7.986 -8.702 15.524 1.00 62.38 163 SER A O 1
ATOM 1277 N N . MET A 1 164 ? 8.310 -6.504 15.199 1.00 71.50 164 MET A N 1
ATOM 1278 C CA . MET A 1 164 ? 7.198 -6.336 14.267 1.00 71.50 164 MET A CA 1
ATOM 1279 C C . MET A 1 164 ? 7.502 -6.943 12.898 1.00 71.50 164 MET A C 1
ATOM 1281 O O . MET A 1 164 ? 8.394 -6.510 12.172 1.00 71.50 164 MET A O 1
ATOM 1285 N N . LYS A 1 165 ? 6.663 -7.894 12.483 1.00 72.00 165 LYS A N 1
ATOM 1286 C CA . LYS A 1 165 ? 6.732 -8.487 11.138 1.00 72.00 165 LYS A CA 1
ATOM 1287 C C . LYS A 1 165 ? 6.306 -7.507 10.038 1.00 72.00 165 LYS A C 1
ATOM 1289 O O . LYS A 1 165 ? 6.806 -7.589 8.922 1.00 72.00 165 LYS A O 1
ATOM 1294 N N . THR A 1 166 ? 5.400 -6.578 10.349 1.00 81.94 166 THR A N 1
ATOM 1295 C CA . THR A 1 166 ? 4.810 -5.630 9.388 1.00 81.94 166 THR A CA 1
ATOM 1296 C C . THR A 1 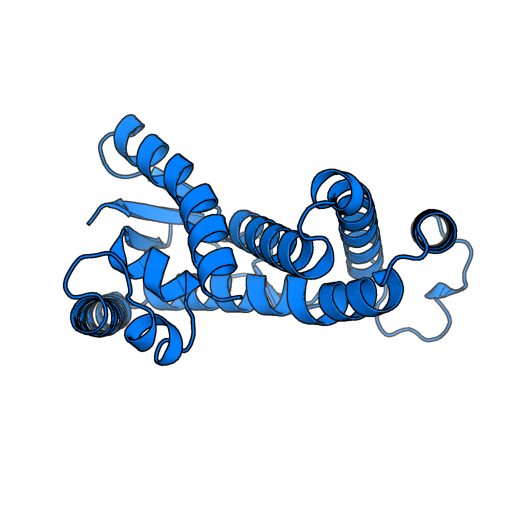166 ? 4.543 -4.270 10.034 1.00 81.94 166 THR A C 1
ATOM 1298 O O . THR A 1 166 ? 3.421 -3.980 10.442 1.00 81.94 166 THR A O 1
ATOM 1301 N N . VAL A 1 167 ? 5.572 -3.415 10.086 1.00 86.88 167 VAL A N 1
ATOM 1302 C CA . VAL A 1 167 ? 5.531 -2.076 10.716 1.00 86.88 167 VAL A CA 1
ATOM 1303 C C . VAL A 1 167 ? 4.347 -1.225 10.233 1.00 86.88 167 VAL A C 1
ATOM 1305 O O . VAL A 1 167 ? 3.658 -0.618 11.046 1.00 86.88 167 VAL A O 1
ATOM 1308 N N . ILE A 1 168 ? 4.060 -1.219 8.926 1.00 90.56 168 ILE A N 1
ATOM 1309 C CA . ILE A 1 168 ? 2.976 -0.410 8.339 1.00 90.56 168 ILE A CA 1
ATOM 1310 C C . ILE A 1 168 ? 1.607 -0.829 8.896 1.00 90.56 168 ILE A C 1
ATOM 1312 O O . ILE A 1 168 ? 0.844 0.016 9.358 1.00 90.56 168 ILE A O 1
ATOM 1316 N N . LEU A 1 169 ? 1.305 -2.134 8.898 1.00 91.88 169 LEU A N 1
ATOM 1317 C CA . LEU A 1 169 ? 0.043 -2.654 9.437 1.00 91.88 169 LEU A CA 1
ATOM 1318 C C . LEU A 1 169 ? -0.080 -2.378 10.935 1.00 91.88 169 LEU A C 1
ATOM 1320 O O . LEU A 1 169 ? -1.150 -1.975 11.381 1.00 91.88 169 LEU A O 1
ATOM 1324 N N . SER A 1 170 ? 1.007 -2.538 11.694 1.00 90.31 170 SER A N 1
ATOM 1325 C CA . SER A 1 170 ? 1.020 -2.239 13.127 1.00 90.31 170 SER A CA 1
ATOM 1326 C C . SER A 1 170 ? 0.671 -0.775 13.406 1.00 90.31 170 SER A C 1
ATOM 1328 O O . SER A 1 170 ? -0.187 -0.496 14.237 1.00 90.31 170 SER A O 1
ATOM 1330 N N . LEU A 1 171 ? 1.269 0.168 12.670 1.00 90.69 171 LEU A N 1
ATOM 1331 C CA . LEU A 1 171 ? 0.985 1.600 12.826 1.00 90.69 171 LEU A CA 1
ATOM 1332 C C . LEU A 1 171 ? -0.455 1.970 12.440 1.00 90.69 171 LEU A C 1
ATOM 1334 O O . LEU A 1 171 ? -1.044 2.864 13.043 1.00 90.69 171 LEU A O 1
ATOM 1338 N N . ILE A 1 172 ? -1.038 1.286 11.452 1.00 93.75 172 ILE A N 1
ATOM 1339 C CA . ILE A 1 172 ? -2.451 1.473 11.096 1.00 93.75 172 ILE A CA 1
ATOM 1340 C C . ILE A 1 172 ? -3.355 0.909 12.201 1.00 93.75 172 ILE A C 1
ATOM 1342 O O . ILE A 1 172 ? -4.286 1.582 12.638 1.00 93.75 172 ILE A O 1
ATOM 1346 N N . LEU A 1 173 ? -3.078 -0.305 12.685 1.00 93.12 173 LEU A N 1
ATOM 1347 C CA . LEU A 1 173 ? -3.884 -0.977 13.709 1.00 93.12 173 LEU A CA 1
ATOM 1348 C C . LEU A 1 173 ? -3.857 -0.265 15.064 1.00 93.12 173 LEU A C 1
ATOM 1350 O O . LEU A 1 173 ? -4.869 -0.298 15.769 1.00 93.12 173 LEU A O 1
ATOM 1354 N N . SER A 1 174 ? -2.745 0.387 15.416 1.00 90.75 174 SER A N 1
ATOM 1355 C CA . SER A 1 174 ? -2.621 1.148 16.664 1.00 90.75 174 SER A CA 1
ATOM 1356 C C . SER A 1 174 ? -3.435 2.444 16.667 1.00 90.75 174 SER A C 1
ATOM 1358 O O . SER A 1 174 ? -3.814 2.917 17.734 1.00 90.75 174 SER A O 1
ATOM 1360 N N . LYS A 1 175 ? -3.727 3.011 15.489 1.00 91.25 175 LYS A N 1
ATOM 1361 C CA . LYS A 1 175 ? -4.416 4.304 15.341 1.00 91.25 175 LYS A CA 1
ATOM 1362 C C . LYS A 1 175 ? -5.864 4.189 14.884 1.00 91.25 175 LYS A C 1
ATOM 1364 O O . LYS A 1 175 ? -6.671 5.066 15.190 1.00 91.25 175 LYS A O 1
ATOM 1369 N N . PHE A 1 176 ? -6.200 3.139 14.137 1.00 94.81 176 PHE A N 1
ATOM 1370 C CA . PHE A 1 176 ? -7.475 3.049 13.435 1.00 94.81 176 PHE A CA 1
ATOM 1371 C C . PHE A 1 176 ? -8.168 1.712 13.640 1.00 94.81 176 PHE A C 1
ATOM 1373 O O . PHE A 1 176 ? -7.544 0.653 13.724 1.00 94.81 176 PHE A O 1
ATOM 1380 N N . CYS A 1 177 ? -9.495 1.770 13.636 1.00 95.06 177 CYS A N 1
ATOM 1381 C CA . CYS A 1 177 ? -10.388 0.643 13.430 1.00 95.06 177 CYS A CA 1
ATOM 1382 C C . CYS A 1 177 ? -11.131 0.851 12.119 1.00 95.06 177 CYS A C 1
ATOM 1384 O O . CYS A 1 177 ? -11.455 1.980 11.751 1.00 95.06 177 CYS A O 1
ATOM 1386 N N . PHE A 1 178 ? -11.355 -0.231 11.385 1.00 96.56 178 PHE A N 1
ATOM 1387 C CA . PHE A 1 178 ? -11.880 -0.122 10.036 1.00 96.56 178 PHE A CA 1
ATOM 1388 C C . PHE A 1 178 ? -12.736 -1.318 9.637 1.00 96.56 178 PHE A C 1
ATOM 1390 O O . PHE A 1 178 ? -12.539 -2.430 10.126 1.00 96.56 178 PHE A O 1
ATOM 1397 N N . SER A 1 179 ? -13.676 -1.075 8.731 1.00 96.88 179 SER A N 1
ATOM 1398 C CA . SER A 1 179 ? -14.531 -2.084 8.107 1.00 96.88 179 SER A CA 1
ATOM 1399 C C . SER A 1 179 ? -14.617 -1.848 6.601 1.00 96.88 179 SER A C 1
ATOM 1401 O O . SER A 1 179 ? -14.265 -0.776 6.099 1.00 96.88 179 SER A O 1
ATOM 1403 N N . LEU A 1 180 ? -15.058 -2.862 5.857 1.00 95.50 180 LEU A N 1
ATOM 1404 C CA . LEU A 1 180 ? -15.289 -2.711 4.422 1.00 95.50 180 LEU A CA 1
ATOM 1405 C C . LEU A 1 180 ? -16.384 -1.669 4.175 1.00 95.50 180 LEU A C 1
ATOM 1407 O O . LEU A 1 180 ? -17.413 -1.663 4.855 1.00 95.50 180 LEU A O 1
ATOM 1411 N N . SER A 1 181 ? -16.171 -0.800 3.186 1.00 93.38 181 SER A N 1
ATOM 1412 C CA . SER A 1 181 ? -17.243 0.072 2.713 1.00 93.38 181 SER A CA 1
ATOM 1413 C C . SER A 1 181 ? -18.386 -0.769 2.127 1.00 93.38 181 SER A C 1
ATOM 1415 O O . SER A 1 181 ? -18.110 -1.753 1.439 1.00 93.38 181 SER A O 1
ATOM 1417 N N . PRO A 1 182 ? -19.664 -0.379 2.298 1.00 90.06 182 PRO A N 1
ATOM 1418 C CA . PRO A 1 182 ? -20.786 -1.019 1.607 1.00 90.06 182 PRO A CA 1
ATOM 1419 C C . PRO A 1 182 ? -20.658 -1.000 0.076 1.00 90.06 182 PRO A C 1
ATOM 1421 O O . PRO A 1 182 ? -21.271 -1.818 -0.599 1.00 90.06 182 PRO A O 1
ATOM 1424 N N . ALA A 1 183 ? -19.859 -0.077 -0.468 1.00 89.62 183 ALA A N 1
ATOM 1425 C CA . ALA A 1 183 ? -19.546 0.007 -1.892 1.00 89.62 183 ALA A CA 1
ATOM 1426 C C . ALA A 1 183 ? -18.387 -0.915 -2.325 1.00 89.62 183 ALA A C 1
ATOM 1428 O O . ALA A 1 183 ? -17.985 -0.882 -3.487 1.00 89.62 183 ALA A O 1
ATOM 1429 N N . TYR A 1 184 ? -17.807 -1.704 -1.413 1.00 91.75 184 TYR A N 1
ATOM 1430 C CA . TYR A 1 184 ? -16.716 -2.615 -1.745 1.00 91.75 184 TYR A CA 1
ATOM 1431 C C . TYR A 1 184 ? -17.193 -3.723 -2.688 1.00 91.75 184 TYR A C 1
ATOM 1433 O O . TYR A 1 184 ? -18.128 -4.463 -2.384 1.00 91.75 184 TYR A O 1
ATOM 1441 N N . GLN A 1 185 ? -16.492 -3.874 -3.810 1.00 92.38 185 GLN A N 1
ATOM 1442 C CA . GLN A 1 185 ? -16.734 -4.931 -4.780 1.00 92.38 185 GLN A CA 1
ATOM 1443 C C . GLN A 1 185 ? -15.516 -5.852 -4.848 1.00 92.38 185 GLN A C 1
ATOM 1445 O O . GLN A 1 185 ? -14.437 -5.455 -5.291 1.00 92.38 185 GLN A O 1
ATOM 1450 N N . HIS A 1 186 ? -15.691 -7.104 -4.421 1.00 93.56 186 HIS A N 1
ATOM 1451 C CA . HIS A 1 186 ? -14.624 -8.097 -4.467 1.00 93.56 186 HIS A CA 1
ATOM 1452 C C . HIS A 1 186 ? -14.430 -8.619 -5.898 1.00 93.56 186 HIS A C 1
ATOM 1454 O O . HIS A 1 186 ? -15.099 -9.557 -6.327 1.00 93.56 186 HIS A O 1
ATOM 1460 N N . CYS A 1 187 ? -13.513 -7.991 -6.634 1.00 94.12 187 CYS A N 1
ATOM 1461 C CA . CYS A 1 187 ? -13.124 -8.385 -7.987 1.00 94.12 187 CYS A CA 1
ATOM 1462 C C . CYS A 1 187 ? -11.589 -8.360 -8.113 1.00 94.12 187 CYS A C 1
ATOM 1464 O O . CYS A 1 187 ? -11.020 -7.314 -8.427 1.00 94.12 187 CYS A O 1
ATOM 1466 N N . PRO A 1 188 ? -10.884 -9.460 -7.791 1.00 93.88 188 PRO A N 1
ATOM 1467 C CA . PRO A 1 188 ? -9.441 -9.540 -7.995 1.00 93.88 188 PRO A CA 1
ATOM 1468 C C . PRO A 1 188 ? -9.106 -9.595 -9.490 1.00 93.88 188 PRO A C 1
ATOM 1470 O O . PRO A 1 188 ? -9.605 -10.460 -10.210 1.00 93.88 188 PRO A O 1
ATOM 1473 N N . ALA A 1 189 ? -8.223 -8.711 -9.947 1.00 89.69 189 ALA A N 1
ATOM 1474 C CA . ALA A 1 189 ? -7.688 -8.720 -11.302 1.00 89.69 189 ALA A CA 1
ATOM 1475 C C . ALA A 1 189 ? -6.206 -9.097 -11.285 1.00 89.69 189 ALA A C 1
ATOM 1477 O O . ALA A 1 189 ? -5.436 -8.638 -10.440 1.00 89.69 189 ALA A O 1
ATOM 1478 N N . PHE A 1 190 ? -5.795 -9.930 -12.242 1.00 87.12 190 PHE A N 1
ATOM 1479 C CA . PHE A 1 190 ? -4.386 -10.234 -12.457 1.00 87.12 190 PHE A CA 1
ATOM 1480 C C . PHE A 1 190 ? -3.803 -9.260 -13.483 1.00 87.12 190 PHE A C 1
ATOM 1482 O O . PHE A 1 190 ? -4.180 -9.294 -14.655 1.00 87.12 190 PHE A O 1
ATOM 1489 N N . ARG A 1 191 ? -2.884 -8.398 -13.035 1.00 82.00 191 ARG A N 1
ATOM 1490 C C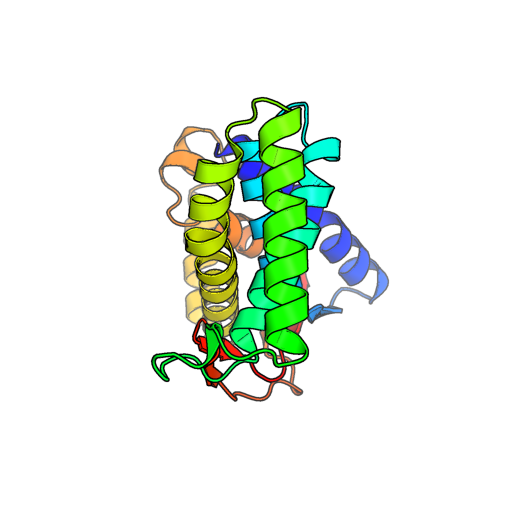A . ARG A 1 191 ? -2.067 -7.550 -13.915 1.00 82.00 191 ARG A CA 1
ATOM 1491 C C . ARG A 1 191 ? -0.604 -7.986 -13.841 1.00 82.00 191 ARG A C 1
ATOM 1493 O O . ARG A 1 191 ? -0.234 -9.003 -14.413 1.00 82.00 191 ARG A O 1
ATOM 1500 N N . LEU A 1 192 ? 0.222 -7.241 -13.106 1.00 81.94 192 LEU A N 1
ATOM 1501 C CA . LEU A 1 192 ? 1.563 -7.675 -12.698 1.00 81.94 192 LEU A CA 1
ATOM 1502 C C . LEU A 1 192 ? 1.504 -8.508 -11.405 1.00 81.94 192 LEU A C 1
ATOM 1504 O O . LEU A 1 192 ? 2.277 -9.442 -11.213 1.00 81.94 192 LEU A O 1
ATOM 1508 N N . VAL A 1 193 ? 0.562 -8.151 -10.534 1.00 87.38 193 VAL A N 1
ATOM 1509 C CA . VAL A 1 193 ? 0.208 -8.816 -9.278 1.00 87.38 193 VAL A CA 1
ATOM 1510 C C . VAL A 1 193 ? -1.320 -8.953 -9.216 1.00 87.38 193 VAL A C 1
ATOM 1512 O O . VAL A 1 193 ? -2.026 -8.378 -10.048 1.00 87.38 193 VAL A O 1
ATOM 1515 N N . ILE A 1 194 ? -1.833 -9.738 -8.264 1.00 90.38 194 ILE A N 1
ATOM 1516 C CA . ILE A 1 194 ? -3.278 -9.842 -8.010 1.00 90.38 194 ILE A CA 1
ATOM 1517 C C . ILE A 1 194 ? -3.703 -8.634 -7.183 1.00 90.38 194 ILE A C 1
ATOM 1519 O O . ILE A 1 194 ? -3.303 -8.535 -6.029 1.00 90.38 194 ILE A O 1
ATOM 1523 N N . GLU A 1 195 ? -4.531 -7.752 -7.730 1.00 90.25 195 GLU A N 1
ATOM 1524 C CA . GLU A 1 195 ? -4.958 -6.509 -7.076 1.00 90.25 195 GLU A CA 1
ATOM 1525 C C . GLU A 1 195 ? -6.487 -6.309 -7.128 1.00 90.25 195 GLU A C 1
ATOM 1527 O O . GLU A 1 195 ? -7.157 -6.962 -7.932 1.00 90.25 195 GLU A O 1
ATOM 1532 N N . PRO A 1 196 ? -7.072 -5.447 -6.273 1.00 91.69 196 PRO A N 1
ATOM 1533 C CA . PRO A 1 196 ? -8.500 -5.129 -6.330 1.00 91.69 196 PRO A CA 1
ATOM 1534 C C . PRO A 1 196 ? -8.822 -4.269 -7.563 1.00 91.69 196 PRO A C 1
ATOM 1536 O O . PRO A 1 196 ? -8.354 -3.137 -7.656 1.00 91.69 196 PRO A O 1
ATOM 1539 N N . ASP A 1 197 ? -9.653 -4.759 -8.487 1.00 90.12 197 ASP A N 1
ATOM 1540 C CA . ASP A 1 197 ? -9.947 -4.053 -9.750 1.00 90.12 197 ASP A CA 1
ATOM 1541 C C . ASP A 1 197 ? -10.720 -2.738 -9.543 1.00 90.12 197 ASP A C 1
ATOM 1543 O O . ASP A 1 197 ? -10.550 -1.774 -10.285 1.00 90.12 197 ASP A O 1
ATOM 1547 N N . HIS A 1 198 ? -11.538 -2.675 -8.489 1.00 90.94 198 HIS A N 1
ATOM 1548 C CA . HIS A 1 198 ? -12.332 -1.495 -8.121 1.00 90.94 198 HIS A CA 1
ATOM 1549 C C . HIS A 1 198 ? -11.730 -0.696 -6.950 1.00 90.94 198 HIS A C 1
ATOM 1551 O O . HIS A 1 198 ? -12.414 0.140 -6.357 1.00 90.94 198 HIS A O 1
ATOM 1557 N N . GLY A 1 199 ? -10.463 -0.954 -6.608 1.00 91.62 199 GLY A N 1
ATOM 1558 C CA . GLY A 1 199 ? -9.797 -0.370 -5.443 1.00 91.62 199 GLY A CA 1
ATOM 1559 C C . GLY A 1 199 ? -10.307 -0.928 -4.108 1.00 91.62 199 GLY A C 1
ATOM 1560 O O . GLY A 1 199 ? -11.166 -1.814 -4.050 1.00 91.62 199 GLY A O 1
ATOM 1561 N N . LEU A 1 200 ? -9.750 -0.422 -3.007 1.00 94.62 200 LEU A N 1
ATOM 1562 C CA . LEU A 1 200 ? -10.115 -0.839 -1.652 1.00 94.62 200 LEU A CA 1
ATOM 1563 C C . LEU A 1 200 ? -10.505 0.371 -0.804 1.00 94.62 200 LEU A C 1
ATOM 1565 O O . LEU A 1 200 ? -9.651 1.058 -0.253 1.00 94.62 200 LEU A O 1
ATOM 1569 N N . ASN A 1 201 ? -11.811 0.590 -0.662 1.00 94.06 201 ASN A N 1
ATOM 1570 C CA . ASN A 1 201 ? -12.360 1.637 0.195 1.00 94.06 201 ASN A CA 1
ATOM 1571 C C . ASN A 1 201 ? -12.760 1.069 1.559 1.00 94.06 201 ASN A C 1
ATOM 1573 O O . ASN A 1 201 ? -13.573 0.142 1.643 1.00 94.06 201 ASN A O 1
ATOM 1577 N N . LEU A 1 202 ? -12.221 1.652 2.627 1.00 95.81 202 LEU A N 1
ATOM 1578 C CA . LEU A 1 202 ? -12.496 1.263 4.008 1.00 95.81 202 LEU A CA 1
ATOM 1579 C C . LEU A 1 202 ? -13.209 2.393 4.748 1.00 95.81 202 LEU A C 1
ATOM 1581 O O . LEU A 1 202 ? -12.852 3.563 4.610 1.00 95.81 202 LEU A O 1
ATOM 1585 N N . HIS A 1 203 ? -14.206 2.034 5.555 1.00 95.94 203 HIS A N 1
ATOM 1586 C CA . HIS A 1 203 ? -14.754 2.927 6.570 1.00 95.94 203 HIS A CA 1
ATOM 1587 C C . HIS A 1 203 ? -13.789 2.919 7.744 1.00 95.94 203 HIS A C 1
ATOM 1589 O O . HIS A 1 203 ? -13.643 1.894 8.408 1.00 95.94 203 HIS A O 1
ATOM 1595 N N . MET A 1 204 ? -13.111 4.036 7.976 1.00 95.50 204 MET A N 1
ATOM 1596 C CA . MET A 1 204 ? -12.114 4.168 9.029 1.00 95.50 204 MET A CA 1
ATOM 1597 C C . MET A 1 204 ? -12.610 5.074 10.144 1.00 95.50 204 MET A C 1
ATOM 1599 O O . MET A 1 204 ? -13.219 6.113 9.896 1.00 95.50 204 MET A O 1
ATOM 1603 N N . ARG A 1 205 ? -12.288 4.685 11.376 1.00 95.06 205 ARG A N 1
ATOM 1604 C CA . ARG A 1 205 ? -12.452 5.485 12.588 1.00 95.06 205 ARG A CA 1
ATOM 1605 C C . ARG A 1 205 ? -11.151 5.476 13.377 1.00 95.06 205 ARG A C 1
ATOM 1607 O O . ARG A 1 205 ? -10.432 4.473 13.375 1.00 95.06 205 ARG A O 1
ATOM 1614 N N . ARG A 1 206 ? -10.873 6.568 14.078 1.00 92.69 206 ARG A N 1
ATOM 1615 C CA . ARG A 1 206 ? -9.763 6.626 15.033 1.00 92.69 206 ARG A CA 1
ATOM 1616 C C . ARG A 1 206 ? -10.114 5.822 16.294 1.00 92.69 206 ARG A C 1
ATOM 1618 O O . ARG A 1 206 ? -11.294 5.715 16.641 1.00 92.69 206 ARG A O 1
ATOM 1625 N N . VAL A 1 207 ? -9.106 5.216 16.917 1.00 87.56 207 VAL A N 1
ATOM 1626 C CA . VAL A 1 207 ? -9.209 4.524 18.217 1.00 87.56 207 VAL A CA 1
ATOM 1627 C C . VAL A 1 207 ? -8.679 5.426 19.322 1.00 87.56 207 VAL A C 1
ATOM 1629 O O . VAL A 1 207 ? -7.710 6.171 19.051 1.00 87.56 207 VAL A O 1
#

Foldseek 3Di:
DLVLLVVLLVVLCVVVVVQCVVVPFKDKDQQLVSLLVSLLLSLLCVQQPVNSVVSVVLSVLLVVLLVLQLPDPPPDPPPLVDPDPSSVSNVVSVVVSVVSCVVPVGPVVVSSVCCVVRRNVRSQVLLVVVQVCQAPVVVLVVLLVVLCVQCVPLDRDPVSSVPDPRSSNSNDSPFKDKHFDPPDDADFDDGVHTHRPVTGIITIGTD

pLDDT: mean 85.7, std 10.1, range [56.56, 97.62]

Organism: Prunus dulcis (NCBI:txid3755)

Secondary structure (DSSP, 8-state):
-HHHHHHHHHHHHHHHHHHHHHTTSEEEEE-HHHHHHHHHHHHHHHHHGGGHHHHHHHHHHHHHHHHHHHTS-TT-TTGGGS--HHHHHHHHHHHHHHHHHHHTT-SHHHHHHHHHHHHHHHHHHHHHHHHHHHH-HHHHHHHHHHHHHH-TTSS--HHHHHH-S-HHHHHHHHHEEEEE-TT----EEESSSEEETT--EEEEEE-

Radius of gyration: 18.9 Å; chains: 1; bounding box: 47×31×58 Å

Sequence (207 aa):
MMDLMVDSTATLLRPWESKIESEGGIAVLGVDEEMRSLSADIISRACFGSSYSEGKEIFLKLRTLQRIMSQGNIGIPGIRYLPTKNNREAWRLEKEIHSMILKDNFIVDDCKNVYFAGHETSAVTTSWSLMLLAANPEWQAQARAEVLELCRDGVPDADALRSMKTVILSLILSKFCFSLSPAYQHCPAFRLVIEPDHGLNLHMRRV